Protein AF-A0A8S3VLL0-F1 (afdb_monomer)

Secondary structure (DSSP, 8-state):
--S-PEE-HHHHTT-PPTTT----EE---SS--SHHHHHHTHHHHHHHHHHHHT-HHHHHHTT---SSHHHHHHHHHH-TTS-HHHHHHHHHHHHHT-SS--TTHHHHHHHHHHHHHHTGGG-EE---SSS-GGGT-TTTTTS-EEEETTEEEEETTHHHHHHTT--S---HHHHHHHHHHHHHHHHHHHHHHH--

pLDDT: mean 72.3, std 14.03, range [38.84, 93.62]

Organism: Mytilus edulis (NCBI:txid6550)

Mean predicted aligned error: 12.49 Å

Nearest PDB structures (foldseek):
  1px5-assembly2_B  TM=6.588E-01  e=1.437E-03  Sus scrofa
  8x5i-assembly1_C  TM=2.390E-01  e=2.723E+00  Bacillus cereus VD045
  8tk0-assembly1_C  TM=2.442E-01  e=9.488E+00  Bacillus cereus

Structure (mmCIF, N/CA/C/O backbone):
data_AF-A0A8S3VLL0-F1
#
_entry.id   AF-A0A8S3VLL0-F1
#
loop_
_atom_site.group_PDB
_atom_site.id
_atom_site.type_symbol
_atom_site.label_atom_id
_atom_site.label_alt_id
_atom_site.label_comp_id
_atom_site.label_asym_id
_atom_site.label_entity_id
_atom_site.label_seq_id
_atom_site.pdbx_PDB_ins_code
_atom_site.Cartn_x
_atom_site.Cartn_y
_atom_site.Cartn_z
_atom_site.occupancy
_atom_site.B_iso_or_equiv
_atom_site.auth_seq_id
_atom_site.auth_comp_id
_atom_site.auth_asym_id
_atom_site.auth_atom_id
_atom_site.pdbx_PDB_model_num
ATOM 1 N N . MET A 1 1 ? -7.647 12.525 28.999 1.00 58.47 1 MET A N 1
ATOM 2 C CA . MET A 1 1 ? -8.287 13.676 28.308 1.00 58.47 1 MET A CA 1
ATOM 3 C C . MET A 1 1 ? -7.419 14.066 27.115 1.00 58.47 1 MET A C 1
ATOM 5 O O . MET A 1 1 ? -6.220 14.244 27.298 1.00 58.47 1 MET A O 1
ATOM 9 N N . PHE A 1 2 ? -7.982 14.080 25.901 1.00 59.56 2 PHE A N 1
ATOM 10 C CA . PHE A 1 2 ? -7.229 14.235 24.646 1.00 59.56 2 PHE A CA 1
ATOM 11 C C . PHE A 1 2 ? -6.596 15.626 24.525 1.00 59.56 2 PHE A C 1
ATOM 13 O O . PHE A 1 2 ? -7.244 16.614 24.860 1.00 59.56 2 PHE A O 1
ATOM 20 N N . ALA A 1 3 ? -5.363 15.719 24.019 1.00 54.59 3 ALA A N 1
ATOM 21 C CA . ALA A 1 3 ? -4.737 17.024 23.774 1.00 54.59 3 ALA A CA 1
ATOM 22 C C . ALA A 1 3 ? -5.114 17.613 22.405 1.00 54.59 3 ALA A C 1
ATOM 24 O O . ALA A 1 3 ? -5.208 18.828 22.263 1.00 54.59 3 ALA A O 1
ATOM 25 N N . TYR A 1 4 ? -5.305 16.761 21.396 1.00 58.84 4 TYR A N 1
ATOM 26 C CA . TYR A 1 4 ? -5.698 17.123 20.034 1.00 58.84 4 TYR A CA 1
ATOM 27 C C . TYR A 1 4 ? -6.117 15.857 19.268 1.00 58.84 4 TYR A C 1
ATOM 29 O O . TYR A 1 4 ? -5.793 14.744 19.679 1.00 58.84 4 TYR A O 1
ATOM 37 N N . CYS A 1 5 ? -6.847 16.022 18.164 1.00 65.38 5 CYS A N 1
ATOM 38 C CA . CYS A 1 5 ? -7.186 14.944 17.234 1.00 65.38 5 CYS A CA 1
ATOM 39 C C . CYS A 1 5 ? -6.287 15.053 15.999 1.00 65.38 5 CYS A C 1
ATOM 41 O O . CYS A 1 5 ? -6.195 16.122 15.392 1.00 65.38 5 CYS A O 1
ATOM 43 N N . LEU A 1 6 ? -5.610 13.964 15.641 1.00 65.81 6 LEU A N 1
ATOM 44 C CA . LEU A 1 6 ? -4.823 13.871 14.418 1.00 65.81 6 LEU A CA 1
ATOM 45 C C . LEU A 1 6 ? -5.608 13.129 13.346 1.00 65.81 6 LEU A C 1
ATOM 47 O O . LEU A 1 6 ? -6.233 12.102 13.607 1.00 65.81 6 LEU A O 1
ATOM 51 N N . LYS A 1 7 ? -5.493 13.614 12.112 1.00 68.50 7 LYS A N 1
ATOM 52 C CA . LYS A 1 7 ? -5.921 12.858 10.941 1.00 68.50 7 LYS A CA 1
ATOM 53 C C . LYS A 1 7 ? -4.902 11.746 10.686 1.00 68.50 7 LYS A C 1
ATOM 55 O O . LYS A 1 7 ? -3.727 12.033 10.469 1.00 68.50 7 LYS A O 1
ATOM 60 N N . GLY A 1 8 ? -5.347 10.501 10.721 1.00 63.47 8 GLY A N 1
ATOM 61 C CA . GLY A 1 8 ? -4.592 9.336 10.277 1.00 63.47 8 GLY A CA 1
ATOM 62 C C . GLY A 1 8 ? -4.978 8.928 8.856 1.00 63.47 8 GLY A C 1
ATOM 63 O O . GLY A 1 8 ? -5.761 9.604 8.181 1.00 63.47 8 GLY A O 1
ATOM 64 N N . GLY A 1 9 ? -4.441 7.793 8.413 1.00 68.81 9 GLY A N 1
ATOM 65 C CA . GLY A 1 9 ? -4.887 7.148 7.179 1.00 68.81 9 GLY A CA 1
ATOM 66 C C . GLY A 1 9 ? -4.714 7.994 5.922 1.00 68.81 9 GLY A C 1
ATOM 67 O O . GLY A 1 9 ? -3.926 8.943 5.876 1.00 68.81 9 GLY A O 1
ATOM 68 N N . SER A 1 10 ? -5.480 7.662 4.885 1.00 65.44 10 SER A N 1
ATOM 69 C CA . SER A 1 10 ? -5.424 8.371 3.603 1.00 65.44 10 SER A CA 1
ATOM 70 C C . SER A 1 10 ? -5.905 9.827 3.710 1.00 65.44 10 SER A C 1
ATOM 72 O O . SER A 1 10 ? -5.427 10.698 2.986 1.00 65.44 10 SER A O 1
ATOM 74 N N . VAL A 1 11 ? -6.794 10.140 4.660 1.00 66.12 11 VAL A N 1
ATOM 75 C CA . VAL A 1 11 ? -7.284 11.512 4.882 1.00 66.12 11 VAL A CA 1
ATOM 76 C C . VAL A 1 11 ? -6.211 12.399 5.512 1.00 66.12 11 VAL A C 1
ATOM 78 O O . VAL A 1 11 ? -6.037 13.540 5.091 1.00 66.12 11 VAL A O 1
ATOM 81 N N . GLY A 1 12 ? -5.452 11.886 6.483 1.00 57.12 12 GLY A N 1
ATOM 82 C CA . GLY A 1 12 ? -4.329 12.612 7.077 1.00 57.12 12 GLY A 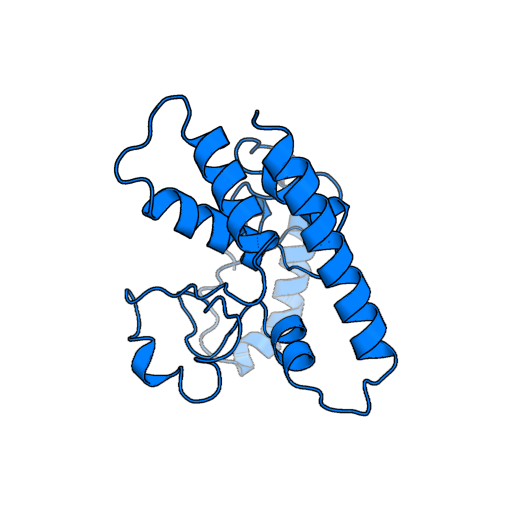CA 1
ATOM 83 C C . GLY A 1 12 ? -3.146 12.798 6.135 1.00 57.12 12 GLY A C 1
ATOM 84 O O . GLY A 1 12 ? -2.446 13.801 6.229 1.00 57.12 12 GLY A O 1
ATOM 85 N N . LYS A 1 13 ? -2.963 11.872 5.190 1.00 63.00 13 LYS A N 1
ATOM 86 C CA . LYS A 1 13 ? -1.906 11.924 4.169 1.00 63.00 13 LYS A CA 1
ATOM 87 C C . LYS A 1 13 ? -2.269 12.757 2.930 1.00 63.00 13 LYS A C 1
ATOM 89 O O . LYS A 1 13 ? -1.423 12.938 2.058 1.00 63.00 13 LYS A O 1
ATOM 94 N N . GLY A 1 14 ? -3.516 13.229 2.813 1.00 58.66 14 GLY A N 1
ATOM 95 C CA . GLY A 1 14 ? -4.003 13.934 1.618 1.00 58.66 14 GLY A CA 1
ATOM 96 C C . GLY A 1 14 ? -4.158 13.037 0.377 1.00 58.66 14 GLY A C 1
ATOM 97 O O . GLY A 1 14 ? -4.173 13.535 -0.751 1.00 58.66 14 GLY A O 1
ATOM 98 N N . THR A 1 15 ? -4.255 11.717 0.573 1.00 53.53 15 THR A N 1
ATOM 99 C CA . THR A 1 15 ? -4.453 10.688 -0.467 1.00 53.53 15 THR A CA 1
ATOM 100 C C . THR A 1 15 ? -5.879 10.137 -0.487 1.00 53.53 15 THR A C 1
ATOM 102 O O . THR A 1 15 ? -6.183 9.251 -1.282 1.00 53.53 15 THR A O 1
ATOM 105 N N . ALA A 1 16 ? -6.764 10.653 0.373 1.00 60.34 16 ALA A N 1
ATOM 106 C CA . ALA A 1 16 ? -8.148 10.210 0.451 1.00 60.34 16 ALA A CA 1
ATOM 107 C C . ALA A 1 16 ? -8.860 10.325 -0.898 1.00 60.34 16 ALA A C 1
ATOM 109 O O . ALA A 1 16 ? -8.771 11.328 -1.616 1.00 60.34 16 ALA A O 1
ATOM 110 N N . VAL A 1 17 ? -9.601 9.272 -1.210 1.00 56.09 17 VAL A N 1
ATOM 111 C CA . VAL A 1 17 ? -10.459 9.177 -2.377 1.00 56.09 17 VAL A CA 1
ATOM 112 C C . VAL A 1 17 ? -11.857 9.617 -1.967 1.00 56.09 17 VAL A C 1
ATOM 114 O O . VAL A 1 17 ? -12.457 9.075 -1.035 1.00 56.09 17 VAL A O 1
ATOM 117 N N . LEU A 1 18 ? -12.380 10.627 -2.662 1.00 52.47 18 LEU A N 1
ATOM 118 C CA . LEU A 1 18 ? -13.687 11.203 -2.365 1.00 52.47 18 LEU A CA 1
ATOM 119 C C . LEU A 1 18 ? -14.783 10.124 -2.409 1.00 52.47 18 LEU A C 1
ATOM 121 O O . LEU A 1 18 ? -15.009 9.513 -3.448 1.00 52.47 18 LEU A O 1
ATOM 125 N N . GLY A 1 19 ? -15.472 9.918 -1.282 1.00 54.06 19 GLY A N 1
ATOM 126 C CA . GLY A 1 19 ? -16.577 8.960 -1.162 1.00 54.06 19 GLY A CA 1
ATOM 127 C C . GLY A 1 19 ? -16.169 7.489 -1.016 1.00 54.06 19 GLY A C 1
ATOM 128 O O . GLY A 1 19 ? -17.055 6.651 -0.886 1.00 54.06 19 GLY A O 1
ATOM 129 N N . LEU A 1 20 ? -14.868 7.175 -1.019 1.00 55.09 20 LEU A N 1
ATOM 130 C CA . LEU A 1 20 ? -14.344 5.805 -0.892 1.00 55.09 20 LEU A CA 1
ATOM 131 C C . LEU A 1 20 ? -13.335 5.638 0.255 1.00 55.09 20 LEU A C 1
ATOM 133 O O . LEU A 1 20 ? -12.827 4.540 0.462 1.00 55.09 20 LEU A O 1
ATOM 137 N N . SER A 1 21 ? -13.002 6.711 0.975 1.00 58.75 21 SER A N 1
ATOM 138 C CA . SER A 1 21 ? -12.070 6.660 2.101 1.00 58.75 21 SER A CA 1
ATOM 139 C C . SER A 1 21 ? -12.775 6.875 3.429 1.00 58.75 21 SER A C 1
ATOM 141 O O . SER A 1 21 ? -13.484 7.867 3.609 1.00 58.75 21 SER A O 1
ATOM 143 N N . ASP A 1 22 ? -12.497 5.972 4.363 1.00 65.44 22 ASP A N 1
ATOM 144 C CA . ASP A 1 22 ? -12.800 6.162 5.773 1.00 65.44 22 ASP A CA 1
ATOM 145 C C . ASP A 1 22 ? -11.876 7.227 6.381 1.00 65.44 22 ASP A C 1
ATOM 147 O O . ASP A 1 22 ? -10.795 7.538 5.865 1.00 65.44 22 ASP A O 1
ATOM 151 N N . VAL A 1 23 ? -12.325 7.816 7.487 1.00 66.81 23 VAL A N 1
ATOM 152 C CA . VAL A 1 23 ? -11.536 8.777 8.256 1.00 66.81 23 VAL A CA 1
ATOM 153 C C . VAL A 1 23 ? -10.906 8.047 9.435 1.00 66.81 23 VAL A C 1
ATOM 155 O O . VAL A 1 23 ? -11.599 7.680 10.381 1.00 66.81 23 VAL A O 1
ATOM 158 N N . ASP A 1 24 ? -9.583 7.910 9.410 1.00 70.75 24 ASP A N 1
ATOM 159 C CA . ASP A 1 24 ? -8.824 7.460 10.573 1.00 70.75 24 ASP A CA 1
ATOM 160 C C . ASP A 1 24 ? -8.541 8.652 11.488 1.00 70.75 24 ASP A C 1
ATOM 162 O O . ASP A 1 24 ? -7.963 9.657 11.064 1.00 70.75 24 ASP A O 1
ATOM 166 N N . LEU A 1 25 ? -8.925 8.538 12.757 1.00 69.50 25 LEU A N 1
ATOM 167 C CA . LEU A 1 25 ? -8.649 9.540 13.781 1.00 69.50 25 LEU A CA 1
ATOM 168 C C . LEU A 1 25 ? -7.737 8.951 14.842 1.00 69.50 25 LEU A C 1
ATOM 170 O O . LEU A 1 25 ? -8.049 7.930 15.452 1.00 69.50 25 LEU A O 1
ATOM 174 N N . ILE A 1 26 ? -6.619 9.625 15.085 1.00 72.94 26 ILE A N 1
ATOM 175 C CA . ILE A 1 26 ? -5.699 9.262 16.155 1.00 72.94 26 ILE A CA 1
ATOM 176 C C . ILE A 1 26 ? -5.893 10.265 17.286 1.00 72.94 26 ILE A C 1
ATOM 178 O O . ILE A 1 26 ? -5.713 11.471 17.108 1.00 72.94 26 ILE A O 1
ATOM 182 N N . PHE A 1 27 ? -6.236 9.745 18.460 1.00 73.19 27 PHE A N 1
ATOM 183 C CA . PHE A 1 27 ? -6.414 10.519 19.680 1.00 73.19 27 PHE A CA 1
ATOM 184 C C . PHE A 1 27 ? -5.306 10.162 20.678 1.00 73.19 27 PHE A C 1
ATOM 186 O O . PHE A 1 27 ? -5.409 9.138 21.355 1.00 73.19 27 PHE A O 1
ATOM 193 N N . PRO A 1 28 ? -4.236 10.969 20.797 1.00 70.56 28 PRO A N 1
ATOM 194 C CA . PRO A 1 28 ? -3.207 10.739 21.801 1.00 70.56 28 PRO A CA 1
ATOM 195 C C . PRO A 1 28 ? -3.790 10.909 23.209 1.00 70.56 28 PRO A C 1
ATOM 197 O O . PRO A 1 28 ? -4.361 11.955 23.539 1.00 70.56 28 PRO A O 1
ATOM 200 N N . ILE A 1 29 ? -3.639 9.878 24.042 1.00 75.25 29 ILE A N 1
ATOM 201 C CA . ILE A 1 29 ? -4.087 9.879 25.437 1.00 75.25 29 ILE A CA 1
ATOM 202 C C . ILE A 1 29 ? -2.861 9.821 26.343 1.00 75.25 29 IL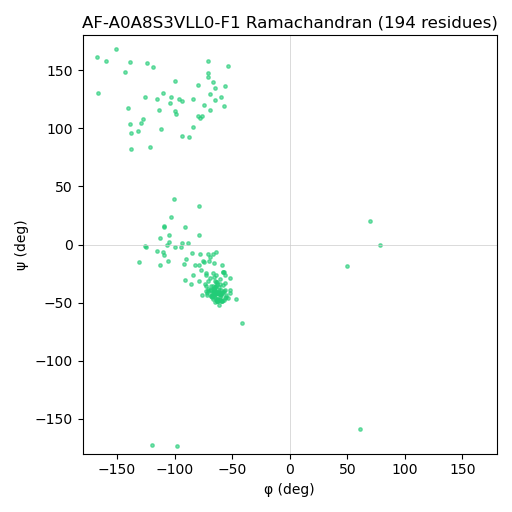E A C 1
ATOM 204 O O . ILE A 1 29 ? -2.120 8.844 26.332 1.00 75.25 29 ILE A O 1
ATOM 208 N N . TYR A 1 30 ? -2.646 10.878 27.124 1.00 72.69 30 TYR A N 1
ATOM 209 C CA . TYR A 1 30 ? -1.439 11.042 27.943 1.00 72.69 30 TYR A CA 1
ATOM 210 C C . TYR A 1 30 ? -1.588 10.490 29.368 1.00 72.69 30 TYR A C 1
ATOM 212 O O . TYR A 1 30 ? -0.596 10.270 30.054 1.00 72.69 30 TYR A O 1
ATOM 220 N N . ASP A 1 31 ? -2.819 10.256 29.826 1.00 75.00 31 ASP A N 1
ATOM 221 C CA . ASP A 1 31 ? -3.159 9.861 31.198 1.00 75.00 31 ASP A CA 1
ATOM 222 C C . ASP A 1 31 ? -3.499 8.365 31.341 1.00 75.00 31 ASP A C 1
ATOM 224 O O . ASP A 1 31 ? -4.231 7.966 32.256 1.00 75.00 31 ASP A O 1
ATOM 228 N N . ILE A 1 32 ? -2.992 7.541 30.418 1.00 78.00 32 ILE A N 1
ATOM 229 C CA . ILE A 1 32 ? -3.150 6.085 30.406 1.00 78.00 32 ILE A CA 1
ATOM 230 C C . ILE A 1 32 ? -1.769 5.452 30.276 1.00 78.00 32 ILE A C 1
ATOM 232 O O . ILE A 1 32 ? -1.147 5.497 29.220 1.00 78.00 32 ILE A O 1
ATOM 236 N N . THR A 1 33 ? -1.297 4.851 31.363 1.00 80.69 33 THR A N 1
ATOM 237 C CA . THR A 1 33 ? 0.030 4.223 31.436 1.00 80.69 33 THR A CA 1
ATOM 238 C C . THR A 1 33 ? -0.035 2.697 31.499 1.00 80.69 33 THR A C 1
ATOM 240 O O . THR A 1 33 ? 0.997 2.042 31.377 1.00 80.69 33 THR A O 1
ATOM 243 N N . THR A 1 34 ? -1.231 2.115 31.663 1.00 85.56 34 THR A N 1
ATOM 244 C CA . THR A 1 34 ? -1.447 0.660 31.731 1.00 85.56 34 THR A CA 1
ATOM 245 C C . THR A 1 34 ? -2.684 0.219 30.951 1.00 85.56 34 THR A C 1
ATOM 247 O O . THR A 1 34 ? -3.625 0.993 30.744 1.00 85.56 34 THR A O 1
ATOM 250 N N . VAL A 1 35 ? -2.703 -1.058 30.554 1.00 83.19 35 VAL A N 1
ATOM 251 C CA . VAL A 1 35 ? -3.835 -1.691 29.855 1.00 83.19 35 VAL A CA 1
ATOM 252 C C . VAL A 1 35 ? -5.082 -1.732 30.744 1.00 83.19 35 VAL A C 1
ATOM 254 O O . VAL A 1 35 ? -6.199 -1.558 30.263 1.00 83.19 35 VAL A O 1
ATOM 257 N N . GLU A 1 36 ? -4.916 -1.925 32.048 1.00 88.06 36 GLU A N 1
ATOM 258 C CA . GLU A 1 36 ? -6.012 -1.947 33.019 1.00 88.06 36 GLU A CA 1
ATOM 259 C C . GLU A 1 36 ? -6.679 -0.572 33.118 1.00 88.06 36 GLU A C 1
ATOM 261 O O . GLU A 1 36 ? -7.905 -0.478 33.062 1.00 88.06 36 GLU A O 1
ATOM 266 N N . THR A 1 37 ? -5.878 0.497 33.175 1.00 85.75 37 THR A N 1
ATOM 267 C CA . THR A 1 37 ? -6.385 1.878 33.202 1.00 85.75 37 THR A CA 1
ATOM 268 C C . THR A 1 37 ? -7.102 2.221 31.896 1.00 85.75 37 THR A C 1
ATOM 270 O O . THR A 1 37 ? -8.135 2.889 31.917 1.00 85.75 37 THR A O 1
ATOM 273 N N . LEU A 1 38 ? -6.602 1.721 30.757 1.00 83.19 38 LEU A N 1
ATOM 274 C CA . LEU A 1 38 ? -7.274 1.858 29.463 1.00 83.19 38 LEU A CA 1
ATOM 275 C C . LEU A 1 38 ? -8.655 1.197 29.471 1.00 83.19 38 LEU A C 1
ATOM 277 O O . LEU A 1 38 ? -9.628 1.806 29.037 1.00 83.19 38 LEU A O 1
ATOM 281 N N . LYS A 1 39 ? -8.749 -0.036 29.982 1.00 88.06 39 LYS A N 1
ATOM 282 C CA . LYS A 1 39 ? -10.017 -0.775 30.065 1.00 88.06 39 LYS A CA 1
ATOM 283 C C . LYS A 1 39 ? -11.029 -0.066 30.962 1.00 88.06 39 LYS A C 1
ATOM 285 O O . LYS A 1 39 ? -12.192 0.020 30.591 1.00 88.06 39 LYS A O 1
ATOM 290 N N . GLN A 1 40 ? -10.587 0.465 32.102 1.00 88.88 40 GLN A N 1
ATOM 291 C CA . GLN A 1 40 ? -11.448 1.194 33.040 1.00 88.88 40 GLN A CA 1
ATOM 292 C C . GLN A 1 40 ? -11.982 2.505 32.456 1.00 88.88 40 GLN A C 1
ATOM 294 O O . GLN A 1 40 ? -13.136 2.843 32.683 1.00 88.88 40 GLN A O 1
ATOM 299 N N . LYS A 1 41 ? -11.160 3.227 31.686 1.00 84.56 41 LYS A N 1
ATOM 300 C CA . LYS A 1 41 ? -11.535 4.511 31.073 1.00 84.56 41 LYS A CA 1
ATOM 301 C C . LYS A 1 41 ? -12.197 4.369 29.699 1.00 84.56 41 LYS A C 1
ATOM 303 O O . LYS A 1 41 ? -12.506 5.379 29.074 1.00 84.56 41 LYS A O 1
ATOM 308 N N . MET A 1 42 ? -12.391 3.148 29.198 1.00 85.94 42 MET A N 1
ATOM 309 C CA . MET A 1 42 ? -12.837 2.907 27.821 1.00 85.94 42 MET A CA 1
ATOM 310 C C . MET A 1 42 ? -14.183 3.574 27.511 1.00 85.94 42 MET A C 1
ATOM 312 O O . MET A 1 42 ? -14.345 4.148 26.436 1.00 85.94 42 MET A O 1
ATOM 316 N N . ASP A 1 43 ? -15.131 3.532 28.446 1.00 88.31 43 ASP A N 1
ATOM 317 C CA . ASP A 1 43 ? -16.464 4.107 28.240 1.00 88.31 43 ASP A CA 1
ATOM 318 C C . ASP A 1 43 ? -16.445 5.643 28.270 1.00 88.31 43 ASP A C 1
ATOM 320 O O . ASP A 1 43 ? -17.106 6.286 27.449 1.00 88.31 43 ASP A O 1
ATOM 324 N N . ASP A 1 44 ? -15.606 6.242 29.120 1.00 84.94 44 ASP A N 1
ATOM 325 C CA . ASP A 1 44 ? -15.381 7.692 29.149 1.00 84.94 44 ASP A CA 1
ATOM 326 C C . ASP A 1 44 ? -14.708 8.179 27.855 1.00 84.94 44 ASP A C 1
ATOM 328 O O . ASP A 1 44 ? -15.087 9.207 27.292 1.00 84.94 44 ASP A O 1
ATOM 332 N N . ILE A 1 45 ? -13.727 7.418 27.351 1.00 81.31 45 ILE A N 1
ATOM 333 C CA . ILE A 1 45 ? -13.024 7.689 26.087 1.00 81.31 45 ILE A CA 1
ATOM 334 C C . ILE A 1 45 ? -14.010 7.645 24.919 1.00 81.31 45 ILE A C 1
ATOM 336 O O . ILE A 1 45 ? -14.029 8.575 24.114 1.00 81.31 45 ILE A O 1
ATOM 340 N N . LYS A 1 46 ? -14.845 6.602 24.838 1.00 82.94 46 LYS A N 1
ATOM 341 C CA . LYS A 1 46 ? -15.885 6.480 23.805 1.00 82.94 46 LYS A CA 1
ATOM 342 C C . LYS A 1 46 ? -16.864 7.645 23.859 1.00 82.94 46 LYS A C 1
ATOM 344 O O . LYS A 1 46 ? -17.068 8.300 22.847 1.00 82.94 46 LYS A O 1
ATOM 349 N N . SER A 1 47 ? -17.377 7.965 25.046 1.00 81.94 47 SER A N 1
ATOM 350 C CA . SER A 1 47 ? -18.319 9.076 25.234 1.00 81.94 47 SER A CA 1
ATOM 351 C C . SER A 1 47 ? -17.716 10.420 24.811 1.00 81.94 47 SER A C 1
ATOM 353 O O . SER A 1 47 ? -18.387 11.248 24.193 1.00 81.94 47 SER A O 1
ATOM 355 N N . ALA A 1 48 ? -16.432 10.640 25.103 1.00 77.75 48 ALA A N 1
ATOM 356 C CA . ALA A 1 48 ? -15.720 11.838 24.676 1.00 77.75 48 ALA A CA 1
ATOM 357 C C . ALA A 1 48 ? -15.508 11.885 23.151 1.00 77.75 48 ALA A C 1
ATOM 359 O O . ALA A 1 48 ? -15.659 12.953 22.559 1.00 77.75 48 ALA A O 1
ATOM 360 N N . ILE A 1 49 ? -15.197 10.752 22.508 1.00 75.56 49 ILE A N 1
ATOM 361 C CA . ILE A 1 49 ? -15.090 10.655 21.042 1.00 75.56 49 ILE A CA 1
ATOM 362 C C . ILE A 1 49 ? -16.452 10.90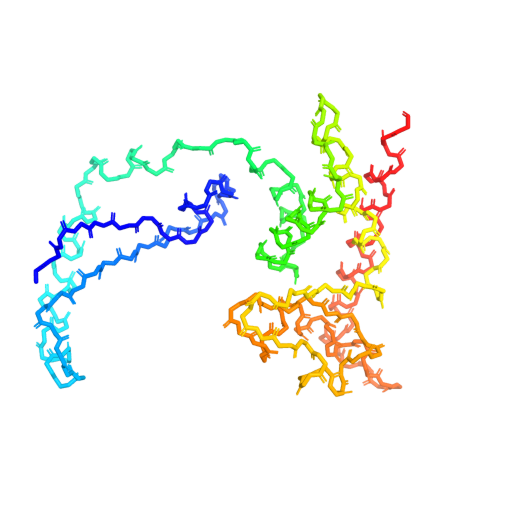4 20.386 1.00 75.56 49 ILE A C 1
ATOM 364 O O . ILE A 1 49 ? -16.525 11.707 19.461 1.00 75.56 49 ILE A O 1
ATOM 368 N N . ASP A 1 50 ? -17.529 10.292 20.883 1.00 80.62 50 ASP A N 1
ATOM 369 C CA . ASP A 1 50 ? -18.883 10.469 20.344 1.00 80.62 50 ASP A CA 1
ATOM 370 C C . ASP A 1 50 ? -19.325 11.936 20.413 1.00 80.62 50 ASP A C 1
ATOM 372 O O . ASP A 1 50 ? -19.846 12.481 19.440 1.00 80.62 50 ASP A O 1
ATOM 376 N N . SER A 1 51 ? -19.051 12.604 21.537 1.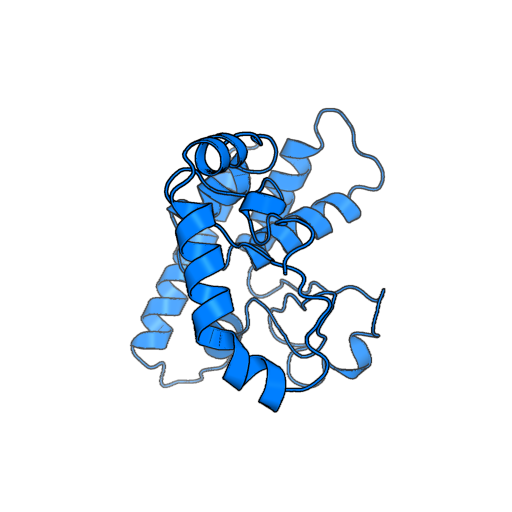00 75.69 51 SER A N 1
ATOM 377 C CA . SER A 1 51 ? -19.318 14.035 21.709 1.00 75.69 51 SER A CA 1
ATOM 378 C C . SER A 1 51 ? -18.538 14.895 20.705 1.00 75.69 51 SER A C 1
ATOM 380 O O . SER A 1 51 ? -19.105 15.796 20.087 1.00 75.69 51 SER A O 1
ATOM 382 N N . LEU A 1 52 ? -17.257 14.580 20.471 1.00 68.81 52 LEU A N 1
ATOM 383 C CA . LEU A 1 52 ? -16.431 15.267 19.473 1.00 68.81 52 LEU A CA 1
ATOM 384 C C . LEU A 1 52 ? -16.942 15.031 18.046 1.00 68.81 52 LEU A C 1
ATOM 386 O O . LEU A 1 52 ? -17.011 15.967 17.258 1.00 68.81 52 LEU A O 1
ATOM 390 N N . LEU A 1 53 ? -17.335 13.804 17.700 1.00 65.75 53 LEU A N 1
ATOM 391 C CA . LEU A 1 53 ? -17.832 13.470 16.361 1.00 65.75 53 LEU A CA 1
ATOM 392 C C . LEU A 1 53 ? -19.173 14.141 16.028 1.00 65.75 53 LEU A C 1
ATOM 394 O O . LEU A 1 53 ? -19.463 14.364 14.852 1.00 65.75 53 LEU A O 1
ATOM 398 N N . GLN A 1 54 ? -19.978 14.496 17.034 1.00 66.69 54 GLN A N 1
ATOM 399 C CA . GLN A 1 54 ? -21.208 15.266 16.828 1.00 66.69 54 GLN A CA 1
ATOM 400 C C . GLN A 1 54 ? -20.962 16.755 16.534 1.00 66.69 54 GLN A C 1
ATOM 402 O O . GLN A 1 54 ? -21.868 17.435 16.037 1.00 66.69 54 GLN A O 1
ATOM 407 N N . ASP A 1 55 ? -19.753 17.270 16.774 1.00 61.38 55 ASP A N 1
ATOM 408 C CA . ASP A 1 55 ? -19.408 18.651 16.451 1.00 61.38 55 ASP A CA 1
ATOM 409 C C . ASP A 1 55 ? -19.179 18.821 14.934 1.00 61.38 55 ASP A C 1
ATOM 411 O O . ASP A 1 55 ? -18.202 18.351 14.342 1.00 61.38 55 ASP A O 1
ATOM 415 N N . LYS A 1 56 ? -20.106 19.532 14.277 1.00 48.72 56 LYS A N 1
ATOM 416 C CA . LYS A 1 56 ? -20.142 19.741 12.816 1.00 48.72 56 LYS A CA 1
ATOM 417 C C . LYS A 1 56 ? -18.891 20.426 12.249 1.00 48.72 56 LYS A C 1
ATOM 419 O O . LYS A 1 56 ? -18.674 20.361 11.036 1.00 48.72 56 LYS A O 1
ATOM 424 N N . LEU A 1 57 ? -18.078 21.078 13.083 1.00 46.12 57 LEU A N 1
ATOM 425 C CA . LEU A 1 57 ? -16.830 21.721 12.660 1.00 46.12 57 LEU A CA 1
ATOM 426 C C . LEU A 1 57 ? -15.737 20.709 12.289 1.00 46.12 57 LEU A C 1
ATOM 428 O O . LEU A 1 57 ? -14.956 20.972 11.371 1.00 46.12 57 LEU A O 1
ATOM 432 N N . LEU A 1 58 ? -15.711 19.532 12.926 1.00 42.44 58 LEU A N 1
ATOM 433 C CA . LEU A 1 58 ? -14.720 18.492 12.634 1.00 42.44 58 LEU A CA 1
ATOM 434 C C . LEU A 1 58 ? -14.897 17.934 11.217 1.00 42.44 58 LEU A C 1
ATOM 436 O O . LEU A 1 58 ? -13.922 17.843 10.477 1.00 42.44 58 LEU A O 1
ATOM 440 N N . LEU A 1 59 ? -16.136 17.682 10.779 1.00 42.31 59 LEU A N 1
ATOM 441 C CA . LEU A 1 59 ? -16.445 17.168 9.434 1.00 42.31 59 LEU A CA 1
ATOM 442 C C . LEU A 1 59 ? -15.978 18.098 8.297 1.00 42.31 59 LEU A C 1
ATOM 444 O O . LEU A 1 59 ? -15.537 17.618 7.253 1.00 42.31 59 LEU A O 1
ATOM 448 N N . GLN A 1 60 ? -16.013 19.421 8.492 1.00 41.19 60 GLN A N 1
ATOM 449 C CA . GLN A 1 60 ? -15.544 20.387 7.485 1.00 41.19 60 GLN A CA 1
ATOM 450 C C . GLN A 1 60 ? -14.014 20.407 7.350 1.00 41.19 60 GLN A C 1
ATOM 452 O O . GLN A 1 60 ? -13.487 20.753 6.291 1.00 41.19 60 GLN A O 1
ATOM 457 N N . PHE A 1 61 ? -13.291 20.010 8.400 1.00 39.59 61 PHE A N 1
ATOM 458 C CA . PHE A 1 61 ? -11.831 20.030 8.439 1.00 39.59 61 PHE A CA 1
ATOM 459 C C . PHE A 1 61 ? -11.204 18.930 7.562 1.00 39.59 61 PHE A C 1
ATOM 461 O O . PHE A 1 61 ? -10.081 19.098 7.088 1.00 39.59 61 PHE A O 1
ATOM 468 N N . PHE A 1 62 ? -11.904 17.816 7.307 1.00 38.84 62 PHE A N 1
ATOM 469 C CA . PHE A 1 62 ? -11.373 16.652 6.576 1.00 38.84 62 PHE A CA 1
ATOM 470 C C . PHE A 1 62 ? -11.405 16.776 5.043 1.00 38.84 62 PHE A C 1
ATOM 472 O O . PHE A 1 62 ? -10.657 16.076 4.372 1.00 38.84 62 PHE A O 1
ATOM 479 N N . TYR A 1 63 ? -12.187 17.701 4.476 1.00 40.94 63 TYR A N 1
ATOM 480 C CA . TYR A 1 63 ? -12.446 17.775 3.025 1.00 40.94 63 TYR A CA 1
ATOM 481 C C . TYR A 1 63 ? -11.481 18.654 2.203 1.00 40.94 63 TYR A C 1
ATOM 483 O O . TYR A 1 63 ? -11.761 18.983 1.048 1.00 40.94 63 TYR A O 1
ATOM 491 N N . LYS A 1 64 ? -10.329 19.041 2.758 1.00 39.59 64 LYS A N 1
ATOM 492 C CA . LYS A 1 64 ? -9.328 19.870 2.066 1.00 39.59 64 LYS A CA 1
ATOM 493 C C . LYS A 1 64 ? -7.978 19.160 1.978 1.00 39.59 64 LYS A C 1
ATOM 495 O O . LYS A 1 64 ? -7.118 19.429 2.800 1.00 39.59 64 LYS A O 1
ATOM 500 N N . ASP A 1 65 ? -7.794 18.301 0.980 1.00 43.78 65 ASP A N 1
ATOM 501 C CA . ASP A 1 65 ? -6.504 18.152 0.289 1.00 43.78 65 ASP A CA 1
ATOM 502 C C . ASP A 1 65 ? -6.677 17.356 -1.013 1.00 43.78 65 ASP A C 1
ATOM 504 O O . ASP A 1 65 ? -7.364 16.339 -1.035 1.00 43.78 65 ASP A O 1
ATOM 508 N N . LYS A 1 66 ? -6.144 17.871 -2.132 1.00 47.59 66 LYS A N 1
ATOM 509 C CA . LYS A 1 66 ? -6.540 17.448 -3.497 1.00 47.59 66 LYS A CA 1
ATOM 510 C C . LYS A 1 66 ? -5.407 16.983 -4.418 1.00 47.59 66 LYS A C 1
ATOM 512 O O . LYS A 1 66 ? -5.701 16.617 -5.551 1.00 47.59 66 LYS A O 1
ATOM 517 N N . LYS A 1 67 ? -4.136 17.000 -4.003 1.00 45.62 67 LYS A N 1
ATOM 518 C CA . LYS A 1 67 ? -3.027 16.862 -4.972 1.00 45.62 67 LYS A CA 1
ATOM 519 C C . LYS A 1 67 ? -2.543 15.430 -5.243 1.00 45.62 67 LYS A C 1
ATOM 521 O O . LYS A 1 67 ? -2.219 15.145 -6.384 1.00 45.62 67 LYS A O 1
ATOM 526 N N . ASN A 1 68 ? -2.618 14.504 -4.283 1.00 46.94 68 ASN A N 1
ATOM 527 C CA . ASN A 1 68 ? -2.197 13.102 -4.493 1.00 46.94 68 ASN A CA 1
ATOM 528 C C . ASN A 1 68 ? -3.365 12.136 -4.780 1.00 46.94 68 ASN A C 1
ATOM 530 O O . ASN A 1 68 ? -3.165 10.944 -5.000 1.00 46.94 68 ASN A O 1
ATOM 534 N N . SER A 1 69 ? -4.596 12.653 -4.769 1.00 51.09 69 SER A N 1
ATOM 535 C CA . SER A 1 69 ? -5.831 11.865 -4.797 1.00 51.09 69 SER A CA 1
ATOM 536 C C . SER A 1 69 ? -6.130 11.249 -6.171 1.00 51.09 69 SER A C 1
ATOM 538 O O . SER A 1 69 ? -6.639 10.138 -6.220 1.00 51.09 69 SER A O 1
ATOM 540 N N . LEU A 1 70 ? -5.792 11.891 -7.299 1.00 51.09 70 LEU A N 1
ATOM 541 C CA . LEU A 1 70 ? -6.275 11.444 -8.620 1.00 51.09 70 LEU A CA 1
ATOM 542 C C . LEU A 1 70 ? -5.716 10.089 -9.089 1.00 51.09 70 LEU A C 1
ATOM 544 O O . LEU A 1 70 ? -6.495 9.261 -9.557 1.00 51.09 70 LEU A O 1
ATOM 548 N N . LEU A 1 71 ? -4.409 9.841 -8.948 1.00 53.59 71 LEU A N 1
ATOM 549 C CA . LEU A 1 71 ? -3.788 8.578 -9.380 1.00 53.59 71 LEU A CA 1
ATOM 550 C C . LEU A 1 71 ? -4.186 7.408 -8.468 1.00 53.59 71 LEU A C 1
ATOM 552 O O . LEU A 1 71 ? -4.481 6.311 -8.932 1.00 53.59 71 LEU A O 1
ATOM 556 N N . VAL A 1 72 ? -4.241 7.662 -7.158 1.00 52.75 72 VAL A N 1
ATOM 557 C CA . VAL A 1 72 ? -4.702 6.683 -6.166 1.00 52.75 72 VAL A CA 1
ATOM 558 C C . VAL A 1 72 ? -6.191 6.379 -6.380 1.00 52.75 72 VAL A C 1
ATOM 560 O O . VAL A 1 72 ? -6.586 5.220 -6.360 1.00 52.75 72 VAL A O 1
ATOM 563 N N . THR A 1 73 ? -7.011 7.388 -6.692 1.00 50.28 73 THR A N 1
ATOM 564 C CA . THR A 1 73 ? -8.440 7.222 -7.009 1.00 50.28 73 THR A CA 1
ATOM 565 C C . THR A 1 73 ? -8.660 6.394 -8.271 1.00 50.28 73 THR A C 1
ATOM 567 O O . THR A 1 73 ? -9.488 5.492 -8.241 1.00 50.28 73 THR A O 1
ATOM 570 N N . SER A 1 74 ? -7.949 6.664 -9.372 1.00 53.88 74 SER A N 1
ATOM 571 C CA . SER A 1 74 ? -8.170 5.943 -10.635 1.00 53.88 74 SER A CA 1
ATOM 572 C C . SER A 1 74 ? -7.772 4.470 -10.547 1.00 53.88 74 SER A C 1
ATOM 574 O O . SER A 1 74 ? -8.492 3.616 -11.055 1.00 53.88 74 SER A O 1
ATOM 576 N N . VAL A 1 75 ? -6.678 4.157 -9.843 1.00 56.75 75 VAL A N 1
ATOM 577 C CA . VAL A 1 75 ? -6.244 2.770 -9.622 1.00 56.75 75 VAL A CA 1
ATOM 578 C C . VAL A 1 75 ? -7.174 2.042 -8.642 1.00 56.75 75 VAL A C 1
ATOM 580 O O . VAL A 1 75 ? -7.555 0.903 -8.899 1.00 56.75 75 VAL A O 1
ATOM 583 N N . LEU A 1 76 ? -7.577 2.676 -7.534 1.00 52.12 76 LEU A N 1
ATOM 584 C CA . LEU A 1 76 ? -8.394 2.019 -6.501 1.00 52.12 76 LEU A CA 1
ATOM 585 C C . LEU A 1 76 ? -9.882 1.911 -6.854 1.00 52.12 76 LEU A C 1
ATOM 587 O O . LEU A 1 76 ? -10.528 0.953 -6.436 1.00 52.12 76 LEU A O 1
ATOM 591 N N . ALA A 1 77 ? -10.440 2.856 -7.618 1.00 53.09 77 ALA A N 1
ATOM 592 C CA . ALA A 1 77 ? -11.856 2.835 -7.993 1.00 53.09 77 ALA A CA 1
ATOM 593 C C . ALA A 1 77 ? -12.220 1.623 -8.868 1.00 53.09 77 ALA A C 1
ATOM 595 O O . ALA A 1 77 ? -13.366 1.176 -8.852 1.00 53.09 77 ALA A O 1
ATOM 596 N N . GLU A 1 78 ? -11.252 1.073 -9.608 1.00 56.56 78 GLU A N 1
ATOM 597 C CA . GLU A 1 78 ? -11.463 -0.064 -10.511 1.00 56.56 78 GLU A CA 1
ATOM 598 C C . GLU A 1 78 ? -10.898 -1.391 -9.969 1.00 56.56 78 GLU A C 1
ATOM 600 O O . GLU A 1 78 ? -11.270 -2.465 -10.459 1.00 56.56 78 GLU A O 1
ATOM 605 N N . HIS A 1 79 ? -10.051 -1.340 -8.929 1.00 60.88 79 HIS A N 1
ATOM 606 C CA . HIS A 1 79 ? -9.338 -2.501 -8.392 1.00 60.88 79 HIS A CA 1
ATOM 607 C C . HIS A 1 79 ? -9.324 -2.531 -6.858 1.00 60.88 79 HIS A C 1
ATOM 609 O O . HIS A 1 79 ? -8.422 -2.005 -6.212 1.00 60.88 79 HIS A O 1
ATOM 615 N N . THR A 1 80 ? -10.266 -3.265 -6.264 1.00 62.88 80 THR A N 1
ATOM 616 C CA . THR A 1 80 ? -10.338 -3.479 -4.805 1.00 62.88 80 THR A CA 1
ATOM 617 C C . THR A 1 80 ? -9.232 -4.386 -4.254 1.00 62.88 80 THR A C 1
ATOM 619 O O . THR A 1 80 ? -9.135 -4.556 -3.043 1.00 62.88 80 THR A O 1
ATOM 622 N N . ILE A 1 81 ? -8.431 -5.014 -5.124 1.00 70.94 81 ILE A N 1
ATOM 623 C CA . ILE A 1 81 ? -7.433 -6.016 -4.725 1.00 70.94 81 ILE A CA 1
ATOM 624 C C . ILE A 1 81 ? -6.103 -5.419 -4.273 1.00 70.94 81 ILE A C 1
ATOM 626 O O . ILE A 1 81 ? -5.379 -6.035 -3.498 1.00 70.94 81 ILE A O 1
ATOM 630 N N . ILE A 1 82 ? -5.772 -4.220 -4.752 1.00 72.44 82 ILE A N 1
ATOM 631 C CA . ILE A 1 82 ? -4.592 -3.488 -4.308 1.00 72.44 82 ILE A CA 1
ATOM 632 C C . ILE A 1 82 ? -5.025 -2.509 -3.223 1.00 72.44 82 ILE A C 1
ATOM 634 O O . ILE A 1 82 ? -5.921 -1.693 -3.421 1.00 72.44 82 ILE A O 1
ATOM 638 N N . LYS A 1 83 ?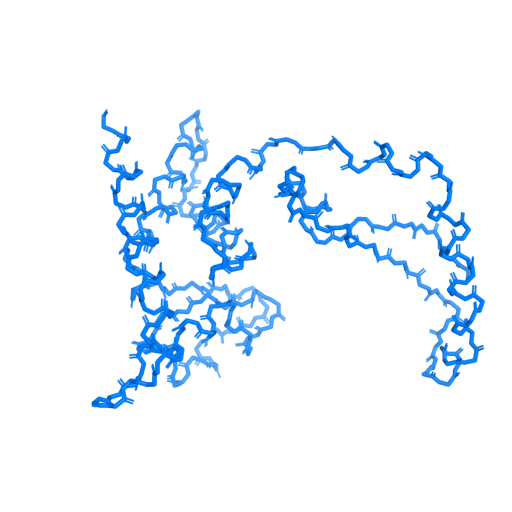 -4.375 -2.586 -2.061 1.00 77.88 83 LYS A N 1
ATOM 639 C CA . LYS A 1 83 ? -4.614 -1.647 -0.961 1.00 77.88 83 LYS A CA 1
ATOM 640 C C . LYS A 1 83 ? -4.040 -0.274 -1.319 1.00 77.88 83 LYS A C 1
ATOM 642 O O . LYS A 1 83 ? -2.992 -0.189 -1.960 1.00 77.88 83 LYS A O 1
ATOM 647 N N . SER A 1 84 ? -4.675 0.798 -0.843 1.00 73.38 84 SER A N 1
ATOM 648 C CA . SER A 1 84 ? -4.218 2.183 -1.061 1.00 73.38 84 SER A CA 1
ATOM 649 C C . SER A 1 84 ? -2.752 2.382 -0.680 1.00 73.38 84 SER A C 1
ATOM 651 O O . SER A 1 84 ? -1.991 2.969 -1.444 1.00 73.38 84 SER A O 1
ATOM 653 N N . ILE A 1 85 ? -2.334 1.791 0.441 1.00 79.50 85 ILE A N 1
ATOM 654 C CA . ILE A 1 85 ? -0.954 1.840 0.928 1.00 79.50 85 ILE A CA 1
ATOM 655 C C . ILE A 1 85 ? 0.060 1.281 -0.081 1.00 79.50 85 ILE A C 1
ATOM 657 O O . ILE A 1 85 ? 1.154 1.821 -0.204 1.00 79.50 85 ILE A O 1
ATOM 661 N N . ALA A 1 86 ? -0.294 0.252 -0.856 1.00 84.38 86 ALA A N 1
ATOM 662 C CA . ALA A 1 86 ? 0.596 -0.293 -1.877 1.00 84.38 86 ALA A CA 1
ATOM 663 C C . ALA A 1 86 ? 0.813 0.716 -3.015 1.00 84.38 86 ALA A C 1
ATOM 665 O O . ALA A 1 86 ? 1.943 0.910 -3.457 1.00 84.38 86 ALA A O 1
ATOM 666 N N . VAL A 1 87 ? -0.249 1.407 -3.448 1.00 80.12 87 VAL A N 1
ATOM 667 C CA . VAL A 1 87 ? -0.153 2.462 -4.472 1.00 80.12 87 VAL A CA 1
ATOM 668 C C . VAL A 1 87 ? 0.629 3.664 -3.943 1.00 80.12 87 VAL A C 1
ATOM 670 O O . VAL A 1 87 ? 1.502 4.168 -4.642 1.00 80.12 87 VAL A O 1
ATOM 673 N N . GLU A 1 88 ? 0.373 4.089 -2.702 1.00 78.25 88 GLU A N 1
ATOM 674 C CA . GLU A 1 88 ? 1.113 5.176 -2.041 1.00 78.25 88 GLU A CA 1
ATOM 675 C C . GLU A 1 88 ? 2.624 4.891 -2.015 1.00 78.25 88 GLU A C 1
ATOM 677 O O . GLU A 1 88 ? 3.428 5.746 -2.385 1.00 78.25 88 GLU A O 1
ATOM 682 N N . LEU A 1 89 ? 3.019 3.669 -1.645 1.00 84.12 89 LEU A N 1
ATOM 683 C CA . LEU A 1 89 ? 4.424 3.257 -1.604 1.00 84.12 89 LEU A CA 1
ATOM 684 C C . LEU A 1 89 ? 5.058 3.167 -3.001 1.00 84.12 89 LEU A C 1
ATOM 686 O O . LEU A 1 89 ? 6.217 3.548 -3.166 1.00 84.12 89 LEU A O 1
ATOM 690 N N . LEU A 1 90 ? 4.312 2.736 -4.024 1.00 84.69 90 LEU A N 1
ATOM 691 C CA . LEU A 1 90 ? 4.787 2.777 -5.413 1.00 84.69 90 LEU A CA 1
ATOM 692 C C . LEU A 1 90 ? 4.986 4.209 -5.915 1.00 84.69 90 LEU A C 1
ATOM 694 O O . LEU A 1 90 ? 5.949 4.464 -6.638 1.00 84.69 90 LEU A O 1
ATOM 698 N N . VAL A 1 91 ? 4.110 5.142 -5.533 1.00 80.88 91 VAL A N 1
ATOM 699 C CA . VAL A 1 91 ? 4.255 6.569 -5.856 1.00 80.88 91 VAL A CA 1
ATOM 700 C C . VAL A 1 91 ? 5.518 7.130 -5.213 1.00 80.88 91 VAL A C 1
ATOM 702 O O . VAL A 1 91 ? 6.317 7.747 -5.912 1.00 80.88 91 VAL A O 1
ATOM 705 N N . ILE A 1 92 ? 5.736 6.870 -3.918 1.00 80.25 92 ILE A N 1
ATOM 706 C CA . ILE A 1 92 ? 6.942 7.314 -3.203 1.00 80.25 92 ILE A CA 1
ATOM 707 C C . ILE A 1 92 ? 8.191 6.745 -3.873 1.00 80.25 92 ILE A C 1
ATOM 709 O O . ILE A 1 92 ? 9.096 7.502 -4.208 1.00 80.25 92 ILE A O 1
ATOM 713 N N . ARG A 1 93 ? 8.220 5.437 -4.153 1.00 87.12 93 ARG A N 1
ATOM 714 C CA . ARG A 1 93 ? 9.362 4.810 -4.825 1.00 87.12 93 ARG A CA 1
ATOM 715 C C . ARG A 1 93 ? 9.619 5.406 -6.210 1.00 87.12 93 ARG A C 1
ATOM 717 O O . ARG A 1 93 ? 10.762 5.661 -6.579 1.00 87.12 93 ARG A O 1
ATOM 724 N N . SER A 1 94 ? 8.552 5.640 -6.973 1.00 83.00 94 SER A N 1
ATOM 725 C CA . SER A 1 94 ? 8.635 6.238 -8.307 1.00 83.00 94 SER A CA 1
ATOM 726 C C . SER A 1 94 ? 9.142 7.678 -8.255 1.00 83.00 94 SER A C 1
ATOM 728 O O . SER A 1 94 ? 9.895 8.075 -9.139 1.00 83.00 94 SER A O 1
ATOM 730 N N . TRP A 1 95 ? 8.759 8.435 -7.222 1.00 80.38 95 TRP A N 1
ATOM 731 C CA . TRP A 1 95 ? 9.270 9.776 -6.948 1.00 80.38 95 TRP A CA 1
ATOM 732 C C . TRP A 1 95 ? 10.752 9.745 -6.557 1.00 80.38 95 TRP A C 1
ATOM 734 O O . TRP A 1 95 ? 11.529 10.522 -7.091 1.00 80.38 95 TRP A O 1
ATOM 744 N N . GLU A 1 96 ? 11.171 8.850 -5.659 1.00 84.00 96 GLU A N 1
ATOM 745 C CA . GLU A 1 96 ? 12.573 8.730 -5.219 1.00 84.00 96 GLU A CA 1
ATOM 746 C C . GLU A 1 96 ? 13.526 8.367 -6.359 1.00 84.00 96 GLU A C 1
ATOM 748 O O . GLU A 1 96 ? 14.652 8.856 -6.412 1.00 84.00 96 GLU A O 1
ATOM 753 N N . ASP A 1 97 ? 13.071 7.530 -7.291 1.00 84.00 97 ASP A N 1
ATOM 754 C CA . ASP A 1 97 ? 13.854 7.193 -8.474 1.00 84.00 97 ASP A CA 1
ATOM 755 C C . ASP A 1 97 ? 13.980 8.374 -9.464 1.00 84.00 97 ASP A C 1
ATOM 757 O O . ASP A 1 97 ? 14.795 8.316 -10.387 1.00 84.00 97 ASP A O 1
ATOM 761 N N . LEU A 1 98 ? 13.170 9.430 -9.314 1.00 78.25 98 LEU A N 1
ATOM 762 C CA . LEU A 1 98 ? 13.349 10.691 -10.028 1.00 78.25 98 LEU A CA 1
ATOM 763 C C . LEU A 1 98 ? 14.295 11.579 -9.215 1.00 78.25 98 LEU A C 1
ATOM 765 O O . LEU A 1 98 ? 13.877 12.348 -8.355 1.00 78.25 98 LEU A O 1
ATOM 769 N N . GLU A 1 99 ? 15.590 11.504 -9.523 1.00 68.56 99 GLU A N 1
ATOM 770 C CA . GLU A 1 99 ? 16.646 12.254 -8.822 1.00 68.56 99 GLU A CA 1
ATOM 771 C C . GLU A 1 99 ? 16.378 13.772 -8.726 1.00 68.56 99 GLU A C 1
ATOM 773 O O . GLU A 1 99 ? 16.835 14.428 -7.786 1.00 68.56 99 GLU A O 1
ATOM 778 N N . LYS A 1 100 ? 15.644 14.346 -9.694 1.00 74.75 100 LYS A N 1
ATOM 779 C CA . LYS A 1 100 ? 15.206 15.749 -9.696 1.00 74.75 100 LYS A CA 1
ATOM 780 C C . LYS A 1 100 ? 13.777 15.896 -10.223 1.00 74.75 100 LYS A C 1
ATOM 782 O O . LYS A 1 100 ? 13.551 15.639 -11.406 1.00 74.75 100 LYS A O 1
ATOM 787 N N . PRO A 1 101 ? 12.844 16.387 -9.395 1.00 69.44 101 PRO A N 1
ATOM 788 C CA . PRO A 1 101 ? 11.512 16.740 -9.854 1.00 69.44 101 PRO A CA 1
ATOM 789 C C . PRO A 1 101 ? 11.543 17.977 -10.768 1.00 69.44 101 PRO A C 1
ATOM 791 O O . PRO A 1 101 ? 12.102 19.013 -10.409 1.00 69.44 101 PRO A O 1
ATOM 794 N N . ASP A 1 102 ? 10.919 17.873 -11.936 1.00 76.94 102 ASP A N 1
ATOM 795 C CA . ASP A 1 102 ? 10.599 18.960 -12.864 1.00 76.94 102 ASP A CA 1
ATOM 796 C C . ASP A 1 102 ? 9.077 19.077 -13.103 1.00 76.94 102 ASP A C 1
ATOM 798 O O . ASP A 1 102 ? 8.282 18.421 -12.422 1.00 76.94 102 ASP A O 1
ATOM 802 N N . SER A 1 103 ? 8.660 19.928 -14.048 1.00 72.31 103 SER A N 1
ATOM 803 C CA . SER A 1 103 ? 7.244 20.167 -14.379 1.00 72.31 103 SER A CA 1
ATOM 804 C C . SER A 1 103 ? 6.477 18.908 -14.786 1.00 72.31 103 SER A C 1
ATOM 806 O O . SER A 1 103 ? 5.263 18.871 -14.613 1.00 72.31 103 SER A O 1
ATOM 808 N N . ASP A 1 104 ? 7.174 17.877 -15.267 1.00 75.00 104 ASP A N 1
ATOM 809 C CA . ASP A 1 104 ? 6.568 16.669 -15.832 1.00 75.00 104 ASP A CA 1
ATOM 810 C C . ASP A 1 104 ? 6.675 15.480 -14.859 1.00 75.00 104 ASP A C 1
ATOM 812 O O . ASP A 1 104 ? 6.377 14.335 -15.208 1.00 75.00 104 ASP A O 1
ATOM 816 N N . SER A 1 105 ? 7.120 15.729 -13.621 1.00 68.19 105 SER A N 1
ATOM 817 C CA . SER A 1 105 ? 7.322 14.690 -12.602 1.00 68.19 105 SER A CA 1
ATOM 818 C C . SER A 1 105 ? 6.058 13.893 -12.328 1.00 68.19 105 SER A C 1
ATOM 820 O O . SER A 1 105 ? 6.129 12.680 -12.183 1.00 68.19 105 SER A O 1
ATOM 822 N N . GLU A 1 106 ? 4.898 14.547 -12.286 1.00 66.94 106 GLU A N 1
ATOM 823 C CA . GLU A 1 106 ? 3.623 13.881 -12.006 1.00 66.94 106 GLU A CA 1
ATOM 824 C C . GLU A 1 106 ? 3.273 12.842 -13.084 1.00 66.94 106 GLU A C 1
ATOM 826 O O . GLU A 1 106 ? 2.868 11.720 -12.764 1.00 66.94 106 GLU A O 1
ATOM 831 N N . GLU A 1 107 ? 3.495 13.172 -14.360 1.00 68.81 107 GLU A N 1
ATOM 832 C CA . GLU A 1 107 ? 3.282 12.250 -15.477 1.00 68.81 107 GLU A CA 1
ATOM 833 C C . GLU A 1 107 ? 4.305 11.107 -15.449 1.00 68.81 107 GLU A C 1
ATOM 835 O O . GLU A 1 107 ? 3.938 9.936 -15.561 1.00 68.81 107 GLU A O 1
ATOM 840 N N . LYS A 1 108 ? 5.585 11.426 -15.213 1.00 77.44 108 LYS A N 1
ATOM 841 C CA . LYS A 1 108 ? 6.672 10.438 -15.101 1.00 77.44 108 LYS A CA 1
ATOM 842 C C . LYS A 1 108 ? 6.427 9.446 -13.962 1.00 77.44 108 LYS A C 1
ATOM 844 O O . LYS A 1 108 ? 6.612 8.243 -14.150 1.00 77.44 108 LYS A O 1
ATOM 849 N N . ILE A 1 109 ? 5.968 9.930 -12.809 1.00 77.81 109 ILE A N 1
ATOM 850 C CA . ILE A 1 109 ? 5.596 9.105 -11.652 1.00 77.81 109 ILE A CA 1
ATOM 851 C C . ILE A 1 109 ? 4.409 8.227 -11.996 1.00 77.81 109 ILE A C 1
ATOM 853 O O . ILE A 1 109 ? 4.472 7.021 -11.780 1.00 77.81 109 ILE A O 1
ATOM 857 N N . SER A 1 110 ? 3.354 8.805 -12.570 1.00 72.25 110 SER A N 1
ATOM 858 C CA . SER A 1 110 ? 2.159 8.052 -12.959 1.00 72.25 110 SER A CA 1
ATOM 859 C C . SER A 1 110 ? 2.521 6.922 -13.921 1.00 72.25 110 SER A C 1
ATOM 861 O O . SER A 1 110 ? 2.177 5.764 -13.686 1.00 72.25 110 SER A O 1
ATOM 863 N N . LYS A 1 111 ? 3.312 7.228 -14.954 1.00 78.06 111 LYS A N 1
ATOM 864 C CA . LYS A 1 111 ? 3.813 6.254 -15.926 1.00 78.06 111 LYS A CA 1
ATOM 865 C C . LYS A 1 111 ? 4.627 5.141 -15.266 1.00 78.06 111 LYS A C 1
ATOM 867 O O . LYS A 1 111 ? 4.448 3.975 -15.610 1.00 78.06 111 LYS A O 1
ATOM 872 N N . LYS A 1 112 ? 5.482 5.480 -14.300 1.00 84.12 112 LYS A N 1
ATOM 873 C CA . LYS A 1 112 ? 6.308 4.513 -13.572 1.00 84.12 112 LYS A CA 1
ATOM 874 C C . LYS A 1 112 ? 5.494 3.630 -12.623 1.00 84.12 112 LYS A C 1
ATOM 876 O O . LYS A 1 112 ? 5.715 2.422 -12.574 1.00 84.12 112 LYS A O 1
ATOM 881 N N . VAL A 1 113 ? 4.485 4.186 -11.953 1.00 81.81 113 VAL A N 1
ATOM 882 C CA . VAL A 1 113 ? 3.515 3.412 -11.163 1.00 81.81 113 VAL A CA 1
ATOM 883 C C . VAL A 1 113 ? 2.780 2.413 -12.057 1.00 81.81 113 VAL A C 1
ATOM 885 O O . VAL A 1 113 ? 2.752 1.225 -11.740 1.00 81.81 113 VAL A O 1
ATOM 888 N N . PHE A 1 114 ? 2.258 2.838 -13.213 1.00 80.12 114 PHE A N 1
ATOM 889 C CA . PHE A 1 114 ? 1.622 1.915 -14.161 1.00 80.12 114 PHE A CA 1
ATOM 890 C C . PHE A 1 114 ? 2.602 0.884 -14.734 1.00 80.12 114 PHE A C 1
ATOM 892 O O . PHE A 1 114 ? 2.218 -0.262 -14.959 1.00 80.12 114 PHE A O 1
ATOM 899 N N . GLU A 1 115 ? 3.877 1.236 -14.909 1.00 87.44 115 GLU A N 1
ATOM 900 C CA . GLU A 1 115 ? 4.915 0.281 -15.295 1.00 87.44 115 GLU A CA 1
ATOM 901 C C . GLU A 1 115 ? 5.169 -0.798 -14.226 1.00 87.44 115 GLU A C 1
ATOM 903 O O . GLU A 1 115 ? 5.360 -1.971 -14.569 1.00 87.44 115 GLU A O 1
ATOM 908 N N . HIS A 1 116 ? 5.146 -0.439 -12.941 1.00 88.31 116 HIS A N 1
ATOM 909 C CA . HIS A 1 116 ? 5.193 -1.418 -11.856 1.00 88.31 116 HIS A CA 1
ATOM 910 C C . HIS A 1 116 ? 3.958 -2.320 -11.885 1.00 88.31 116 HIS A C 1
ATOM 912 O O . HIS A 1 116 ? 4.091 -3.542 -11.870 1.00 88.31 116 HIS A O 1
ATOM 918 N N . LEU A 1 117 ? 2.765 -1.728 -12.000 1.00 85.00 117 LEU A N 1
ATOM 919 C CA . LEU A 1 117 ? 1.499 -2.462 -11.987 1.00 85.00 117 LEU A CA 1
ATOM 920 C C . LEU A 1 117 ? 1.357 -3.417 -13.181 1.00 85.00 117 LEU A C 1
ATOM 922 O O . LEU A 1 117 ? 0.967 -4.563 -12.975 1.00 85.00 117 LEU A O 1
ATOM 926 N N . ARG A 1 118 ? 1.738 -3.020 -14.407 1.00 83.69 118 ARG A N 1
ATOM 927 C CA . ARG A 1 118 ? 1.731 -3.930 -15.575 1.00 83.69 118 ARG A CA 1
ATOM 928 C C . ARG A 1 118 ? 2.703 -5.098 -15.392 1.00 83.69 118 ARG A C 1
ATOM 930 O O . ARG A 1 118 ? 2.421 -6.214 -15.819 1.00 83.69 118 ARG A O 1
ATOM 937 N N . ASN A 1 119 ? 3.828 -4.865 -14.715 1.00 87.00 119 ASN A N 1
ATOM 938 C CA . ASN A 1 119 ? 4.863 -5.860 -14.442 1.00 87.00 119 ASN A CA 1
ATOM 939 C C . ASN A 1 119 ? 4.751 -6.411 -13.016 1.00 87.00 119 ASN A C 1
ATOM 941 O O . ASN A 1 119 ? 5.775 -6.651 -12.377 1.00 87.00 119 ASN A O 1
ATOM 945 N N . PHE A 1 120 ? 3.524 -6.627 -12.526 1.00 85.50 120 PHE A N 1
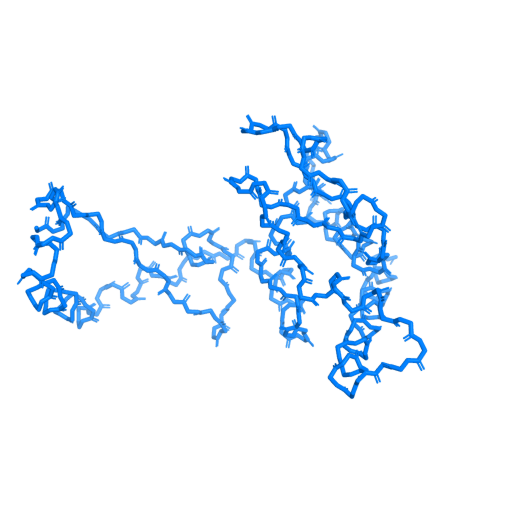ATOM 946 C CA . PHE A 1 120 ? 3.248 -6.928 -11.120 1.00 85.50 120 PHE A CA 1
ATOM 947 C C . PHE A 1 120 ? 4.175 -7.993 -10.515 1.00 85.50 120 PHE A C 1
ATOM 949 O O . PHE A 1 120 ? 4.761 -7.773 -9.462 1.00 85.50 120 PHE A O 1
ATOM 956 N N . GLY A 1 121 ? 4.394 -9.113 -11.215 1.00 85.31 121 GLY A N 1
ATOM 957 C CA . GLY A 1 121 ? 5.262 -10.209 -10.758 1.00 85.31 121 GLY A CA 1
ATOM 958 C C . GLY A 1 121 ? 6.752 -9.865 -10.596 1.00 85.31 121 GLY A C 1
ATOM 959 O O . GLY A 1 121 ? 7.510 -10.707 -10.130 1.00 85.31 121 GLY A O 1
ATOM 960 N N . LYS A 1 122 ? 7.184 -8.661 -10.988 1.00 89.19 122 LYS A N 1
ATOM 961 C CA . LYS A 1 122 ? 8.560 -8.153 -10.856 1.00 89.19 122 LYS A CA 1
ATOM 962 C C . LYS A 1 122 ? 8.678 -6.994 -9.859 1.00 89.19 122 LYS A C 1
ATOM 964 O O . LYS A 1 122 ? 9.741 -6.380 -9.778 1.00 89.19 122 LYS A O 1
ATOM 969 N N . ILE A 1 123 ? 7.603 -6.646 -9.147 1.00 91.44 123 ILE A N 1
ATOM 970 C CA . ILE A 1 123 ? 7.632 -5.575 -8.146 1.00 91.44 123 ILE A CA 1
ATOM 971 C C . ILE A 1 123 ? 8.485 -6.027 -6.959 1.00 91.44 123 ILE A C 1
ATOM 973 O O . ILE A 1 123 ? 8.107 -6.945 -6.244 1.00 91.44 123 ILE A O 1
ATOM 977 N N . HIS A 1 124 ? 9.602 -5.348 -6.719 1.00 92.75 124 HIS A N 1
ATOM 978 C CA . HIS A 1 124 ? 10.437 -5.540 -5.536 1.00 92.75 124 HIS A CA 1
ATOM 979 C C . HIS A 1 124 ? 10.751 -4.167 -4.946 1.00 92.75 124 HIS A C 1
ATOM 981 O O . HIS A 1 124 ? 11.620 -3.452 -5.447 1.00 92.75 124 HIS A O 1
ATOM 987 N N . VAL A 1 125 ? 9.998 -3.767 -3.921 1.00 93.31 125 VAL A N 1
ATOM 988 C CA . VAL A 1 125 ? 10.099 -2.434 -3.313 1.00 93.31 125 VAL A CA 1
ATOM 989 C C . VAL A 1 125 ? 10.327 -2.560 -1.812 1.00 93.31 125 VAL A C 1
ATOM 991 O O . VAL A 1 125 ? 9.591 -3.250 -1.108 1.00 93.31 125 VAL A O 1
ATOM 994 N N . SER A 1 126 ? 11.370 -1.894 -1.323 1.00 93.62 126 SER A N 1
ATOM 995 C CA . SER A 1 126 ? 11.753 -1.867 0.089 1.00 93.62 126 SER A CA 1
ATOM 996 C C . SER A 1 126 ? 12.633 -0.658 0.380 1.00 93.62 126 SER A C 1
ATOM 998 O O . SER A 1 126 ? 13.332 -0.172 -0.512 1.00 93.62 126 SER A O 1
ATOM 1000 N N . TRP A 1 127 ? 12.681 -0.253 1.644 1.00 92.50 127 TRP A N 1
ATOM 1001 C CA . TRP A 1 127 ? 13.555 0.807 2.138 1.00 92.50 127 TRP A CA 1
ATOM 1002 C C . TRP A 1 127 ? 14.517 0.252 3.181 1.00 92.50 127 TRP A C 1
ATOM 1004 O O . TRP A 1 127 ? 14.207 -0.723 3.859 1.00 92.50 127 TRP A O 1
ATOM 1014 N N . SER A 1 128 ? 15.688 0.877 3.315 1.00 89.38 128 SER A N 1
ATOM 1015 C CA . SER A 1 128 ? 16.704 0.480 4.298 1.00 89.38 128 SER A CA 1
ATOM 1016 C C . SER A 1 128 ? 16.868 1.476 5.451 1.00 89.38 128 SER A C 1
ATOM 1018 O O . SER A 1 128 ? 17.894 1.476 6.129 1.00 89.38 128 SER A O 1
ATOM 1020 N N . THR A 1 129 ? 15.895 2.374 5.632 1.00 87.81 129 THR A N 1
ATOM 1021 C CA . THR A 1 129 ? 15.966 3.476 6.604 1.00 87.81 129 THR A CA 1
ATOM 1022 C C . THR A 1 129 ? 15.914 2.974 8.046 1.00 87.81 129 THR A C 1
ATOM 1024 O O . THR A 1 129 ? 16.699 3.428 8.874 1.00 87.81 129 THR A O 1
ATOM 1027 N N . TYR A 1 130 ? 15.010 2.035 8.347 1.00 84.75 130 TYR A N 1
ATOM 1028 C CA . TYR A 1 130 ? 14.764 1.546 9.713 1.00 84.75 130 TYR A CA 1
ATOM 1029 C C . TYR A 1 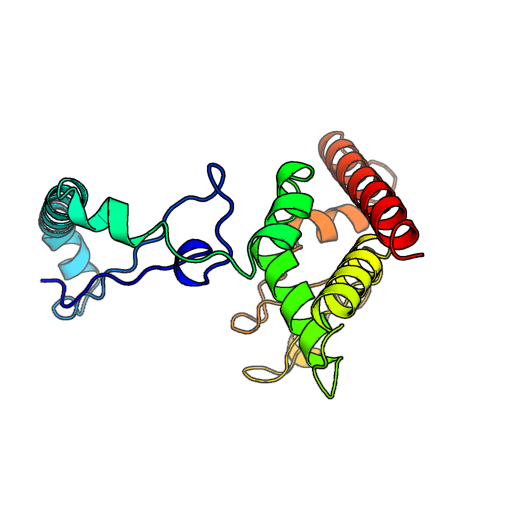130 ? 15.172 0.083 9.933 1.00 84.75 130 TYR A C 1
ATOM 1031 O O . TYR A 1 130 ? 15.353 -0.341 11.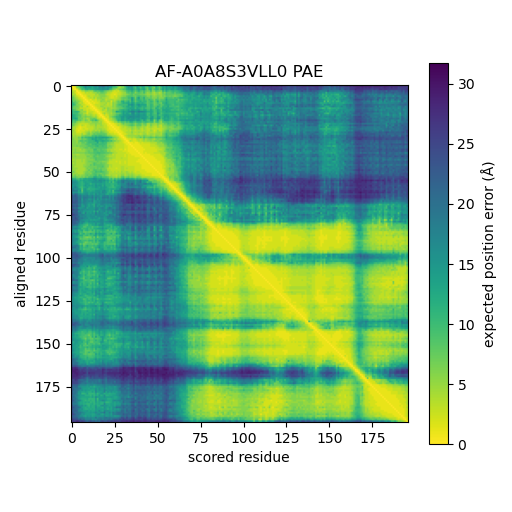071 1.00 84.75 130 TYR A O 1
ATOM 1039 N N . TYR A 1 131 ? 15.357 -0.684 8.860 1.00 88.44 131 TYR A N 1
ATOM 1040 C CA . TYR A 1 131 ? 15.827 -2.068 8.893 1.00 88.44 131 TYR A CA 1
ATOM 1041 C C . TYR A 1 131 ? 16.593 -2.397 7.608 1.00 88.44 131 TYR A C 1
ATOM 1043 O O . TYR A 1 131 ? 16.556 -1.633 6.649 1.00 88.44 131 TYR A O 1
ATOM 1051 N N . LYS A 1 132 ? 17.294 -3.535 7.564 1.00 90.38 132 LYS A N 1
ATOM 1052 C CA . LYS A 1 132 ? 17.943 -4.031 6.341 1.00 90.38 132 LYS A CA 1
ATOM 1053 C C . LYS A 1 132 ? 17.062 -5.109 5.702 1.00 90.38 132 LYS A C 1
ATOM 1055 O O . LYS A 1 132 ? 16.920 -6.168 6.302 1.00 90.38 132 LYS A O 1
ATOM 1060 N N . PRO A 1 133 ? 16.500 -4.899 4.497 1.00 87.06 133 PRO A N 1
ATOM 1061 C CA . PRO A 1 133 ? 15.591 -5.872 3.880 1.00 87.06 133 PRO A CA 1
ATOM 1062 C C . PRO A 1 133 ? 16.191 -7.276 3.716 1.00 87.06 133 PRO A C 1
ATOM 1064 O O . PRO A 1 133 ? 15.489 -8.270 3.868 1.00 87.06 133 PRO A O 1
ATOM 1067 N N . ALA A 1 134 ? 17.501 -7.372 3.467 1.00 87.06 134 ALA A N 1
ATOM 1068 C CA . ALA A 1 134 ? 18.204 -8.648 3.320 1.00 87.06 134 ALA A CA 1
ATOM 1069 C C . ALA A 1 134 ? 18.055 -9.583 4.537 1.00 87.06 134 ALA A C 1
ATOM 1071 O O . ALA A 1 134 ? 18.102 -10.798 4.365 1.00 87.06 134 ALA A O 1
ATOM 1072 N N . ASP A 1 135 ? 17.820 -9.030 5.729 1.00 87.69 135 ASP A N 1
ATOM 1073 C CA . ASP A 1 135 ? 17.647 -9.800 6.964 1.00 87.69 135 ASP A CA 1
ATOM 1074 C C . ASP A 1 135 ? 16.243 -10.443 7.070 1.00 87.69 135 ASP A C 1
ATOM 1076 O O . ASP A 1 135 ? 16.013 -11.242 7.970 1.00 87.69 135 ASP A O 1
ATOM 1080 N N . TYR A 1 136 ? 15.309 -10.108 6.165 1.00 82.88 136 TYR A N 1
ATOM 1081 C CA . TYR A 1 136 ? 13.894 -10.516 6.227 1.00 82.88 136 TYR A CA 1
ATOM 1082 C C . TYR A 1 136 ? 13.351 -11.102 4.911 1.00 82.88 136 TYR A C 1
ATOM 1084 O O . TYR A 1 136 ? 12.309 -11.753 4.899 1.00 82.88 136 TYR A O 1
ATOM 1092 N N . LEU A 1 137 ? 14.051 -10.912 3.788 1.00 79.88 137 LEU A N 1
ATOM 1093 C CA . LEU A 1 137 ? 13.578 -11.277 2.445 1.00 79.88 137 LEU A CA 1
ATOM 1094 C C . LEU A 1 137 ? 13.691 -12.776 2.087 1.00 79.88 137 LEU A C 1
ATOM 1096 O O . LEU A 1 137 ? 13.443 -13.131 0.932 1.00 79.88 137 LEU A O 1
ATOM 1100 N N . HIS A 1 138 ? 14.031 -13.658 3.034 1.00 72.56 138 HIS A N 1
ATOM 1101 C CA . HIS A 1 138 ? 14.379 -15.072 2.804 1.00 72.56 138 HIS A CA 1
ATOM 1102 C C . HIS A 1 138 ? 13.485 -15.787 1.768 1.00 72.56 138 HIS A C 1
ATOM 1104 O O . HIS A 1 138 ? 13.941 -16.091 0.666 1.00 72.56 138 HIS A O 1
ATOM 1110 N N . ASP A 1 139 ? 12.202 -15.986 2.087 1.00 69.62 139 ASP A N 1
ATOM 1111 C CA . ASP A 1 139 ? 11.282 -16.834 1.306 1.00 69.62 139 ASP A CA 1
ATOM 1112 C C . ASP A 1 139 ? 10.449 -16.067 0.262 1.00 69.62 139 ASP A C 1
ATOM 1114 O O . ASP A 1 139 ? 9.647 -16.652 -0.476 1.00 69.62 139 ASP A O 1
ATOM 1118 N N . ILE A 1 140 ? 10.614 -14.742 0.200 1.00 71.25 140 ILE A N 1
ATOM 1119 C CA . ILE A 1 140 ? 9.830 -13.855 -0.672 1.00 71.25 140 ILE A CA 1
ATOM 1120 C C . ILE A 1 140 ? 10.669 -13.160 -1.745 1.00 71.25 140 ILE A C 1
ATOM 1122 O O . ILE A 1 140 ? 10.091 -12.545 -2.630 1.00 71.25 140 ILE A O 1
ATOM 1126 N N . SER A 1 141 ? 12.000 -13.305 -1.732 1.00 73.38 141 SER A N 1
ATOM 1127 C CA . SER A 1 141 ? 12.910 -12.672 -2.708 1.00 73.38 141 SER A CA 1
ATOM 1128 C C . SER A 1 141 ? 12.622 -13.027 -4.174 1.00 73.38 141 SER A C 1
ATOM 1130 O O . SER A 1 141 ? 13.017 -12.294 -5.074 1.00 73.38 141 SER A O 1
ATOM 1132 N N . SER A 1 142 ? 11.972 -14.165 -4.431 1.00 75.25 142 SER A N 1
ATOM 1133 C CA . SER A 1 142 ? 11.587 -14.622 -5.773 1.00 75.25 142 SER A CA 1
ATOM 1134 C C . SER A 1 142 ? 10.165 -14.217 -6.181 1.00 75.25 142 SER A C 1
ATOM 1136 O O . SER A 1 142 ? 9.712 -14.585 -7.266 1.00 75.25 142 SER A O 1
ATOM 1138 N N . LYS A 1 143 ? 9.446 -13.497 -5.316 1.00 85.88 143 LYS A N 1
ATOM 1139 C CA . LYS A 1 143 ? 8.031 -13.146 -5.460 1.00 85.88 143 LYS A CA 1
ATOM 1140 C C . LYS A 1 143 ? 7.869 -11.629 -5.395 1.00 85.88 143 LYS A C 1
ATOM 1142 O O . LYS A 1 143 ? 8.681 -10.964 -4.755 1.00 85.88 143 LYS A O 1
ATOM 1147 N N . PRO A 1 144 ? 6.790 -11.068 -5.964 1.00 90.00 144 PRO A N 1
ATOM 1148 C CA . PRO A 1 144 ? 6.574 -9.640 -5.850 1.00 90.00 144 PRO A CA 1
ATOM 1149 C C . PRO A 1 144 ? 6.326 -9.231 -4.395 1.00 90.00 144 PRO A C 1
ATOM 1151 O O . PRO A 1 144 ? 5.529 -9.863 -3.694 1.00 90.00 144 PRO A O 1
ATOM 1154 N N . TYR A 1 145 ? 6.977 -8.158 -3.951 1.00 92.12 145 TYR A N 1
ATOM 1155 C CA . TYR A 1 145 ? 6.798 -7.586 -2.622 1.00 92.12 145 TYR A CA 1
ATOM 1156 C C . TYR A 1 145 ? 6.861 -6.057 -2.636 1.00 92.12 145 TYR A C 1
ATOM 1158 O O . TYR A 1 145 ? 7.607 -5.434 -3.396 1.00 92.12 145 TYR A O 1
ATOM 1166 N N . ILE A 1 146 ? 6.104 -5.466 -1.717 1.00 93.12 146 ILE A N 1
ATOM 1167 C CA . ILE A 1 146 ? 6.260 -4.082 -1.277 1.00 93.12 146 ILE A CA 1
ATOM 1168 C C . ILE A 1 146 ? 6.320 -4.154 0.247 1.00 93.12 146 ILE A C 1
ATOM 1170 O O . ILE A 1 146 ? 5.304 -4.425 0.887 1.00 93.12 146 ILE A O 1
ATOM 1174 N N . LEU A 1 147 ? 7.512 -3.998 0.822 1.00 92.00 147 LEU A N 1
ATOM 1175 C CA . LEU A 1 147 ? 7.669 -4.041 2.275 1.00 92.00 147 LEU A CA 1
ATOM 1176 C C . LEU A 1 147 ? 7.270 -2.705 2.893 1.00 92.00 147 LEU A C 1
ATOM 1178 O O . LEU A 1 147 ? 7.642 -1.641 2.391 1.00 92.00 147 LEU A O 1
ATOM 1182 N N . ASP A 1 148 ? 6.539 -2.777 4.000 1.00 89.50 148 ASP A N 1
ATOM 1183 C CA . ASP A 1 148 ? 6.233 -1.622 4.827 1.00 89.50 148 ASP A CA 1
ATOM 1184 C C . ASP A 1 148 ? 7.544 -0.994 5.346 1.00 89.50 148 ASP A C 1
ATOM 1186 O O . ASP A 1 148 ? 8.380 -1.698 5.926 1.00 89.50 148 ASP A O 1
ATOM 1190 N N . PRO A 1 149 ? 7.777 0.317 5.148 1.00 86.06 149 PRO A N 1
ATOM 1191 C CA . PRO A 1 149 ? 8.987 0.983 5.623 1.00 86.06 149 PRO A CA 1
ATOM 1192 C C . PRO A 1 149 ? 9.211 0.890 7.137 1.00 86.06 149 PRO A C 1
ATOM 1194 O O . PRO A 1 149 ? 10.354 1.037 7.574 1.00 86.06 149 PRO A O 1
ATOM 1197 N N . VAL A 1 150 ? 8.158 0.674 7.936 1.00 84.31 150 VAL A N 1
ATOM 1198 C CA . VAL A 1 150 ? 8.242 0.628 9.407 1.00 84.31 150 VAL A CA 1
ATOM 1199 C C . VAL A 1 150 ? 8.024 -0.764 10.004 1.00 84.31 150 VAL A C 1
ATOM 1201 O O . VAL A 1 150 ? 8.236 -0.936 11.203 1.00 84.31 150 VAL A O 1
ATOM 1204 N N . ASP A 1 151 ? 7.663 -1.759 9.190 1.00 87.12 151 ASP A N 1
ATOM 1205 C CA . ASP A 1 151 ? 7.501 -3.152 9.616 1.00 87.12 151 ASP A CA 1
ATOM 1206 C C . ASP A 1 151 ? 8.074 -4.125 8.562 1.00 87.12 151 ASP A C 1
ATOM 1208 O O . ASP A 1 151 ? 7.437 -4.379 7.536 1.00 87.12 151 ASP A O 1
ATOM 1212 N N . PRO A 1 152 ? 9.264 -4.715 8.792 1.00 85.88 152 PRO A N 1
ATOM 1213 C CA . PRO A 1 152 ? 9.917 -5.588 7.815 1.00 85.88 152 PRO A CA 1
ATOM 1214 C C . PRO A 1 152 ? 9.171 -6.898 7.532 1.00 85.88 152 PRO A C 1
ATOM 1216 O O . PRO A 1 152 ? 9.473 -7.561 6.539 1.00 85.88 152 PRO A O 1
ATOM 1219 N N . TYR A 1 153 ? 8.215 -7.289 8.380 1.00 87.00 153 TYR A N 1
ATOM 1220 C CA . TYR A 1 153 ? 7.416 -8.502 8.193 1.00 87.00 153 TYR A CA 1
ATOM 1221 C C . TYR A 1 153 ? 6.139 -8.246 7.387 1.00 87.00 153 TYR A C 1
ATOM 1223 O O . TYR A 1 153 ? 5.491 -9.189 6.924 1.00 87.00 153 TYR A O 1
ATOM 1231 N N . ASN A 1 154 ? 5.773 -6.978 7.190 1.00 89.31 154 ASN A N 1
ATOM 1232 C CA . ASN A 1 154 ? 4.554 -6.595 6.502 1.00 89.31 154 ASN A CA 1
ATOM 1233 C C . ASN A 1 154 ? 4.814 -6.359 5.007 1.00 89.31 154 ASN A C 1
ATOM 1235 O O . ASN A 1 154 ? 5.148 -5.257 4.570 1.00 89.31 154 ASN A O 1
ATOM 1239 N N . ASN A 1 155 ? 4.618 -7.398 4.191 1.00 90.56 155 ASN A N 1
ATOM 1240 C CA . ASN A 1 155 ? 4.450 -7.219 2.750 1.00 90.56 155 ASN A CA 1
ATOM 1241 C C . ASN A 1 155 ? 3.018 -6.737 2.469 1.00 90.56 155 ASN A C 1
ATOM 1243 O O . ASN A 1 155 ? 2.063 -7.517 2.566 1.00 90.56 155 ASN A O 1
ATOM 1247 N N . VAL A 1 156 ? 2.863 -5.473 2.069 1.00 88.94 156 VAL A N 1
ATOM 1248 C CA . VAL A 1 156 ? 1.540 -4.846 1.903 1.00 88.94 156 VAL A CA 1
ATOM 1249 C C . VAL A 1 156 ? 0.737 -5.407 0.722 1.00 88.94 156 VAL A C 1
ATOM 1251 O O . VAL A 1 156 ? -0.459 -5.140 0.613 1.00 88.94 156 VAL A O 1
ATOM 1254 N N . ILE A 1 157 ? 1.373 -6.213 -0.138 1.00 87.69 157 ILE A N 1
ATOM 1255 C CA . ILE A 1 157 ? 0.730 -6.968 -1.225 1.00 87.69 157 ILE A CA 1
ATOM 1256 C C . ILE A 1 157 ? 0.696 -8.486 -0.972 1.00 87.69 157 ILE A C 1
ATOM 1258 O O . ILE A 1 157 ? 0.428 -9.250 -1.896 1.00 87.69 157 ILE A O 1
ATOM 1262 N N . SER A 1 158 ? 0.935 -8.934 0.266 1.00 84.75 158 SER A N 1
ATOM 1263 C CA . SER A 1 158 ? 1.010 -10.357 0.652 1.00 84.75 158 SER A CA 1
ATOM 1264 C C . SER A 1 158 ? -0.193 -11.195 0.216 1.00 84.75 158 SER A C 1
ATOM 1266 O O . SER A 1 158 ? -0.002 -12.321 -0.243 1.00 84.75 158 SER A O 1
ATOM 1268 N N . GLU A 1 159 ? -1.407 -10.641 0.296 1.00 79.06 159 GLU A N 1
ATOM 1269 C CA . GLU A 1 159 ? -2.631 -11.289 -0.195 1.00 79.06 159 GLU A CA 1
ATOM 1270 C C . GLU A 1 159 ? -2.472 -11.717 -1.657 1.00 79.06 159 GLU A C 1
ATOM 1272 O O . GLU A 1 159 ? -2.725 -12.867 -1.984 1.00 79.06 159 GLU A O 1
ATOM 1277 N N . ILE A 1 160 ? -1.937 -10.846 -2.516 1.00 78.44 160 ILE A N 1
ATOM 1278 C CA . ILE A 1 160 ? -1.698 -11.145 -3.932 1.00 78.44 160 ILE A CA 1
ATOM 1279 C C . ILE A 1 160 ? -0.459 -12.037 -4.106 1.00 78.44 160 ILE A C 1
ATOM 1281 O O . ILE A 1 160 ? -0.485 -12.996 -4.878 1.00 78.44 160 ILE A O 1
ATOM 1285 N N . THR A 1 161 ? 0.630 -11.750 -3.384 1.00 77.56 161 THR A N 1
ATOM 1286 C CA . THR A 1 161 ? 1.902 -12.489 -3.467 1.00 77.56 161 THR A CA 1
ATOM 1287 C C . THR A 1 161 ? 1.728 -13.984 -3.191 1.00 77.56 161 THR A C 1
ATOM 1289 O O . THR A 1 161 ? 2.343 -14.816 -3.862 1.00 77.56 161 THR A O 1
ATOM 1292 N N . ASN A 1 162 ? 0.872 -14.345 -2.232 1.00 73.88 162 ASN A N 1
ATOM 1293 C CA . ASN A 1 162 ? 0.629 -15.738 -1.860 1.00 73.88 162 ASN A CA 1
ATOM 1294 C C . ASN A 1 162 ? -0.011 -16.550 -3.001 1.00 73.88 162 ASN A C 1
ATOM 1296 O O . ASN A 1 162 ? 0.306 -17.730 -3.160 1.00 73.88 162 ASN A O 1
ATOM 1300 N N . HIS A 1 163 ? -0.819 -15.917 -3.857 1.00 68.62 163 HIS A N 1
ATOM 1301 C CA . HIS A 1 163 ? -1.478 -16.574 -4.992 1.00 68.62 163 HIS A CA 1
ATOM 1302 C C . HIS A 1 163 ? -0.553 -16.839 -6.185 1.00 68.62 163 HIS A C 1
ATOM 1304 O O . HIS A 1 163 ? -0.791 -17.770 -6.952 1.00 68.62 163 HIS A O 1
ATOM 1310 N N . TYR A 1 164 ? 0.562 -16.112 -6.308 1.00 64.00 164 TYR A N 1
ATOM 1311 C CA . TYR A 1 164 ? 1.591 -16.416 -7.312 1.00 64.00 164 TYR A CA 1
ATOM 1312 C C . TYR A 1 164 ? 2.312 -17.759 -7.057 1.00 64.00 164 TYR A C 1
ATOM 1314 O O . TYR A 1 164 ? 3.081 -18.207 -7.904 1.00 64.00 164 TYR A O 1
ATOM 1322 N N . CYS A 1 165 ? 2.070 -18.420 -5.916 1.00 53.72 165 CYS A N 1
ATOM 1323 C CA . CYS A 1 165 ? 2.783 -19.629 -5.482 1.00 53.72 165 CYS A CA 1
ATOM 1324 C C . CYS A 1 165 ? 1.980 -20.938 -5.586 1.00 53.72 165 CYS A C 1
ATOM 1326 O O . CYS A 1 165 ? 2.506 -21.996 -5.240 1.00 53.72 165 CYS A O 1
ATOM 1328 N N . GLY A 1 166 ? 0.721 -20.898 -6.035 1.00 51.00 166 GLY A N 1
ATOM 1329 C CA . GLY A 1 166 ? -0.157 -22.072 -6.087 1.00 51.00 166 GLY A CA 1
ATOM 1330 C C . GLY A 1 166 ? 0.032 -22.917 -7.351 1.00 51.00 166 GLY A C 1
ATOM 1331 O O . GLY A 1 166 ? -0.500 -22.589 -8.409 1.00 51.00 166 GLY A O 1
ATOM 1332 N N . GLY A 1 167 ? 0.764 -24.030 -7.252 1.00 44.84 167 GLY A N 1
ATOM 1333 C CA . GLY A 1 167 ? 0.847 -25.041 -8.311 1.00 44.84 167 GLY A CA 1
ATOM 1334 C C . GLY A 1 167 ? -0.447 -25.852 -8.485 1.00 44.84 167 GLY A C 1
ATOM 1335 O O . GLY A 1 167 ? -1.109 -26.179 -7.507 1.0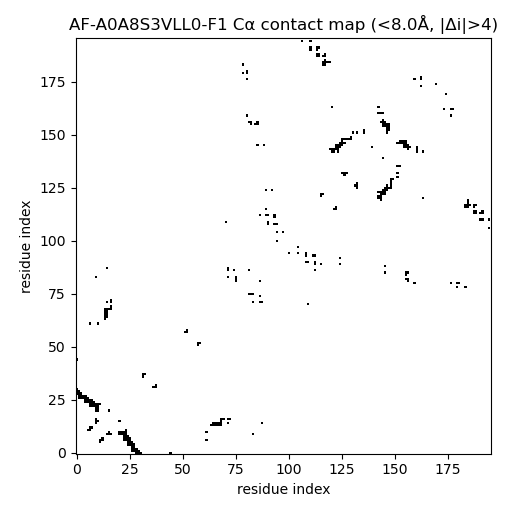0 44.84 167 GLY A O 1
ATOM 1336 N N . SER A 1 168 ? -0.760 -26.196 -9.742 1.00 44.06 168 SER A N 1
ATOM 1337 C CA . SER A 1 168 ? -1.656 -27.247 -10.293 1.00 44.06 168 SER A CA 1
ATOM 1338 C C . SER A 1 168 ? -3.102 -27.420 -9.791 1.00 44.06 168 SER A C 1
ATOM 1340 O O . SER A 1 168 ? -3.908 -28.025 -10.498 1.00 44.06 168 SER A O 1
ATOM 1342 N N . HIS A 1 169 ? -3.481 -26.895 -8.631 1.00 48.62 169 HIS A N 1
ATOM 1343 C CA . HIS A 1 169 ? -4.850 -26.904 -8.130 1.00 48.62 169 HIS A CA 1
ATOM 1344 C C . HIS A 1 169 ? -5.140 -25.542 -7.513 1.00 48.62 169 HIS A C 1
ATOM 1346 O O . HIS A 1 169 ? -4.977 -25.337 -6.319 1.00 48.62 169 HIS A O 1
ATOM 1352 N N . VAL A 1 170 ? -5.493 -24.590 -8.373 1.00 56.00 170 VAL A N 1
ATOM 1353 C CA . VAL A 1 170 ? -5.788 -23.207 -7.996 1.00 56.00 170 VAL A CA 1
ATOM 1354 C C . VAL A 1 170 ? -7.215 -23.175 -7.432 1.00 56.00 170 VAL A C 1
ATOM 1356 O O . VAL A 1 170 ? -8.154 -23.406 -8.209 1.00 56.00 170 VAL A O 1
ATOM 1359 N N . PRO A 1 171 ? -7.416 -22.938 -6.118 1.00 61.66 171 PRO A N 1
ATOM 1360 C CA . PRO A 1 171 ? -8.745 -22.746 -5.545 1.00 61.66 171 PRO A CA 1
ATOM 1361 C C . PRO A 1 171 ? -9.513 -21.651 -6.296 1.00 61.66 171 PRO A C 1
ATOM 1363 O O . PRO A 1 171 ? -8.926 -20.747 -6.886 1.00 61.66 171 PRO A O 1
ATOM 1366 N N . GLU A 1 172 ? -10.843 -21.695 -6.284 1.00 61.97 172 GLU A N 1
ATOM 1367 C CA . GLU A 1 172 ? -11.658 -20.718 -7.024 1.00 61.97 172 GLU A CA 1
ATOM 1368 C C . GLU A 1 172 ? -11.415 -19.266 -6.553 1.00 61.97 172 GLU A C 1
ATOM 1370 O O . GLU A 1 172 ? -11.459 -18.334 -7.357 1.00 61.97 172 GLU A O 1
ATOM 1375 N N . ALA A 1 173 ? -11.063 -19.084 -5.273 1.00 60.16 173 ALA A N 1
ATOM 1376 C CA . ALA A 1 173 ? -10.630 -17.806 -4.708 1.00 60.16 173 ALA A CA 1
ATOM 1377 C C . ALA A 1 173 ? -9.357 -17.271 -5.392 1.00 60.16 173 ALA A C 1
ATOM 1379 O O . ALA A 1 173 ? -9.319 -16.118 -5.816 1.00 60.16 173 ALA A O 1
ATOM 1380 N N . ASP A 1 174 ? -8.360 -18.127 -5.601 1.00 70.06 174 ASP A N 1
ATOM 1381 C CA . ASP A 1 174 ? -7.100 -17.777 -6.257 1.00 70.06 174 ASP A CA 1
ATOM 1382 C C . ASP A 1 174 ? -7.319 -17.427 -7.736 1.00 70.06 174 ASP A C 1
ATOM 1384 O O . ASP A 1 174 ? -6.709 -16.494 -8.256 1.00 70.06 174 ASP A O 1
ATOM 1388 N N . LYS A 1 175 ? -8.256 -18.100 -8.423 1.00 71.62 175 LYS A N 1
ATOM 1389 C CA . LYS A 1 175 ? -8.643 -17.722 -9.795 1.00 71.62 175 LYS A CA 1
ATOM 1390 C C . LYS A 1 175 ? -9.316 -16.353 -9.843 1.00 71.62 175 LYS A C 1
ATOM 1392 O O . LYS A 1 175 ? -9.056 -15.582 -10.768 1.00 71.62 175 LYS A O 1
ATOM 1397 N N . ALA A 1 176 ? -10.181 -16.045 -8.875 1.00 76.50 176 ALA A N 1
ATOM 1398 C CA . ALA A 1 176 ? -10.838 -14.745 -8.784 1.00 76.50 176 ALA A CA 1
ATOM 1399 C C . ALA A 1 176 ? -9.820 -13.623 -8.531 1.00 76.50 176 ALA A C 1
ATOM 1401 O O . ALA A 1 176 ? -9.877 -12.591 -9.202 1.00 76.50 176 ALA A O 1
ATOM 1402 N N . VAL A 1 177 ? -8.850 -13.859 -7.644 1.00 76.44 177 VAL A N 1
ATOM 1403 C CA . VAL A 1 177 ? -7.728 -12.947 -7.385 1.00 76.44 177 VAL A CA 1
ATOM 1404 C C . VAL A 1 177 ? -6.886 -12.756 -8.645 1.00 76.44 177 VAL A C 1
ATOM 1406 O O . VAL A 1 177 ? -6.711 -11.625 -9.095 1.00 76.44 177 VAL A O 1
ATOM 1409 N N . MET A 1 178 ? -6.447 -13.835 -9.295 1.00 80.31 178 MET A N 1
ATOM 1410 C CA . MET A 1 178 ? -5.632 -13.737 -10.511 1.00 80.31 178 MET A CA 1
ATOM 1411 C C . MET A 1 178 ? -6.375 -13.071 -11.673 1.00 80.31 178 MET A C 1
ATOM 1413 O O . MET A 1 178 ? -5.770 -12.342 -12.455 1.00 80.31 178 MET A O 1
ATOM 1417 N N . LYS A 1 179 ? -7.698 -13.239 -11.775 1.00 81.88 179 LYS A N 1
ATOM 1418 C CA . LYS A 1 179 ? -8.520 -12.495 -12.739 1.00 81.88 179 LYS A CA 1
ATOM 1419 C C . LYS A 1 179 ? -8.481 -10.988 -12.471 1.00 81.88 179 LYS A C 1
ATOM 1421 O O . LYS A 1 179 ? -8.404 -10.215 -13.424 1.00 81.88 179 LYS A O 1
ATOM 1426 N N . GLN A 1 180 ? -8.521 -10.568 -11.206 1.00 80.06 180 GLN A N 1
ATOM 1427 C CA . GLN A 1 180 ? -8.405 -9.156 -10.833 1.00 80.06 180 GLN A CA 1
ATOM 1428 C C . GLN A 1 180 ? -6.993 -8.611 -11.082 1.00 80.06 180 GLN A C 1
ATOM 1430 O O . GLN A 1 180 ? -6.874 -7.504 -11.600 1.00 80.06 180 GLN A O 1
ATOM 1435 N N . VAL A 1 181 ? -5.944 -9.398 -10.817 1.00 80.88 181 VAL A N 1
ATOM 1436 C CA . VAL A 1 181 ? -4.549 -9.035 -11.135 1.00 80.88 181 VAL A CA 1
ATOM 1437 C C . VAL A 1 181 ? -4.346 -8.876 -12.642 1.00 80.88 181 VAL A C 1
ATOM 1439 O O . VAL A 1 181 ? -3.831 -7.856 -13.085 1.00 80.88 181 VAL A O 1
ATOM 1442 N N . ASN A 1 182 ? -4.821 -9.825 -13.451 1.00 82.69 182 ASN A N 1
ATOM 1443 C CA . ASN A 1 182 ? -4.729 -9.733 -14.911 1.00 82.69 182 ASN A CA 1
ATOM 1444 C C . ASN A 1 182 ? -5.479 -8.508 -15.450 1.00 82.69 182 ASN A C 1
ATOM 1446 O O . ASN A 1 182 ? -5.007 -7.843 -16.372 1.00 82.69 182 ASN A O 1
ATOM 1450 N N . ARG A 1 183 ? -6.643 -8.194 -14.866 1.00 81.00 183 ARG A N 1
ATOM 1451 C CA . ARG A 1 183 ? -7.400 -6.988 -15.207 1.00 81.00 183 ARG A CA 1
ATOM 1452 C C . ARG A 1 183 ? -6.606 -5.727 -14.859 1.00 81.00 183 ARG A C 1
ATOM 1454 O O . ARG A 1 183 ? -6.433 -4.889 -15.730 1.00 81.00 183 ARG A O 1
ATOM 1461 N N . LEU A 1 184 ? -6.054 -5.642 -13.649 1.00 77.69 184 LEU A N 1
ATOM 1462 C CA . LEU A 1 184 ? -5.174 -4.550 -13.223 1.00 77.69 184 LEU A CA 1
ATOM 1463 C C . LEU A 1 184 ? -3.981 -4.370 -14.169 1.00 77.69 184 LEU A C 1
ATOM 1465 O O . LEU A 1 184 ? -3.686 -3.251 -14.569 1.00 77.69 184 LEU A O 1
ATOM 1469 N N . GLN A 1 185 ? -3.314 -5.455 -14.567 1.00 80.56 185 GLN A N 1
ATOM 1470 C CA . GLN A 1 185 ? -2.192 -5.391 -15.506 1.00 80.56 185 GLN A CA 1
ATOM 1471 C C . GLN A 1 185 ? -2.628 -4.891 -16.889 1.00 80.56 185 GLN A C 1
ATOM 1473 O O . GLN A 1 185 ? -1.941 -4.063 -17.483 1.00 80.56 185 GLN A O 1
ATOM 1478 N N . SER A 1 186 ? -3.775 -5.357 -17.390 1.00 78.25 186 SER A N 1
ATOM 1479 C CA . SER A 1 186 ? -4.352 -4.884 -18.654 1.00 78.25 186 SER A CA 1
ATOM 1480 C C . SER A 1 186 ? -4.732 -3.401 -18.589 1.00 78.25 186 SER A C 1
ATOM 1482 O O . SER A 1 186 ? -4.518 -2.662 -19.547 1.00 78.25 186 SER A O 1
ATOM 1484 N N . ASP A 1 187 ? -5.296 -2.951 -17.472 1.00 74.56 187 ASP A N 1
ATOM 1485 C CA . ASP A 1 187 ? -5.744 -1.571 -17.276 1.00 74.56 187 ASP A CA 1
ATOM 1486 C C . ASP A 1 187 ? -4.538 -0.638 -17.118 1.00 74.56 187 ASP A C 1
ATOM 1488 O O . ASP A 1 187 ? -4.478 0.412 -17.763 1.00 74.56 187 ASP A O 1
ATOM 1492 N N . ALA A 1 188 ? -3.509 -1.089 -16.397 1.00 71.88 188 ALA A N 1
ATOM 1493 C CA . ALA A 1 188 ? -2.216 -0.423 -16.315 1.00 71.88 188 ALA A CA 1
ATOM 1494 C C . ALA A 1 188 ? -1.514 -0.332 -17.678 1.00 71.88 188 ALA A C 1
ATOM 1496 O O . ALA A 1 188 ? -0.962 0.715 -17.998 1.00 71.88 188 ALA A O 1
ATOM 1497 N N . GLU A 1 189 ? -1.562 -1.375 -18.511 1.00 74.94 189 GLU A N 1
ATOM 1498 C CA . GLU A 1 189 ? -1.000 -1.345 -19.868 1.00 74.94 189 GLU A CA 1
ATOM 1499 C C . GLU A 1 189 ? -1.749 -0.348 -20.768 1.00 74.94 189 GLU A C 1
ATOM 1501 O O . GLU A 1 189 ? -1.129 0.400 -21.527 1.00 74.94 189 GLU A O 1
ATOM 1506 N N . ARG A 1 190 ? -3.084 -0.275 -20.665 1.00 71.94 190 ARG A N 1
ATOM 1507 C CA . ARG A 1 190 ? -3.887 0.731 -21.382 1.00 71.94 190 ARG A CA 1
ATOM 1508 C C . ARG A 1 190 ? -3.536 2.150 -20.939 1.00 71.94 190 ARG A C 1
ATOM 1510 O O . ARG A 1 190 ? -3.302 3.001 -21.794 1.00 71.94 190 ARG A O 1
ATOM 1517 N N . ALA A 1 191 ? -3.452 2.387 -19.630 1.00 66.25 191 ALA A N 1
ATOM 1518 C CA . ALA A 1 191 ? -3.050 3.678 -19.080 1.00 66.25 191 ALA A CA 1
ATOM 1519 C C . ALA A 1 191 ? -1.623 4.045 -19.514 1.00 66.25 191 ALA A C 1
ATOM 1521 O O . ALA A 1 191 ? -1.408 5.126 -20.055 1.00 66.25 191 ALA A O 1
ATOM 1522 N N . PHE A 1 192 ? -0.666 3.121 -19.387 1.00 66.31 192 PHE A N 1
ATOM 1523 C CA . PHE A 1 192 ? 0.725 3.310 -19.803 1.00 66.31 192 PHE A CA 1
ATOM 1524 C C . PHE A 1 192 ? 0.848 3.722 -21.278 1.00 66.31 192 PHE A C 1
ATOM 1526 O O . PHE A 1 192 ? 1.603 4.634 -21.610 1.00 66.31 192 PHE A O 1
ATOM 1533 N N . ASN A 1 193 ? 0.082 3.083 -22.166 1.00 70.50 193 ASN A N 1
ATOM 1534 C CA . ASN A 1 193 ? 0.097 3.384 -23.598 1.00 70.50 193 ASN A CA 1
ATOM 1535 C C . ASN A 1 193 ? -0.607 4.699 -23.969 1.00 70.50 193 ASN A C 1
ATOM 1537 O O . ASN A 1 193 ? -0.408 5.174 -25.086 1.00 70.50 193 ASN A O 1
ATOM 1541 N N . SER A 1 194 ? -1.404 5.280 -23.066 1.00 67.88 194 SER A N 1
ATOM 1542 C CA . SER A 1 194 ? -2.068 6.575 -23.277 1.00 67.88 194 SER A CA 1
ATOM 1543 C C . SER A 1 194 ? -1.146 7.782 -23.065 1.00 67.88 194 SER A C 1
ATOM 1545 O O . SER A 1 194 ? -1.433 8.851 -23.587 1.00 67.88 194 SER A O 1
ATOM 1547 N N . PHE A 1 195 ? -0.005 7.600 -22.388 1.00 60.38 195 PHE A N 1
ATOM 1548 C CA . PHE A 1 195 ? 1.060 8.607 -22.238 1.00 60.38 195 PHE A CA 1
ATOM 1549 C C . PHE A 1 195 ? 1.956 8.721 -23.497 1.00 60.38 195 PHE A C 1
ATOM 1551 O O . PHE A 1 195 ? 3.175 8.878 -23.379 1.00 60.38 195 PHE A O 1
ATOM 1558 N N . LYS A 1 196 ? 1.387 8.513 -24.693 1.00 53.12 196 LYS A N 1
ATOM 1559 C CA . LYS A 1 196 ? 2.069 8.591 -25.997 1.00 53.12 196 LYS A CA 1
ATOM 1560 C C . LYS A 1 196 ? 1.731 9.876 -26.730 1.00 53.12 196 LYS A C 1
ATOM 1562 O O . LYS A 1 196 ? 0.537 10.240 -26.734 1.00 53.12 196 LYS A O 1
#

InterPro domains:
  IPR018952 2'-5'-oligoadenylate synthetase 1, domain 2/C-terminal [PF10421] (57-160)
  IPR043519 Nucleotidyltransferase superfamily [SSF81301] (5-89)

Sequence (196 aa):
MFAYCLKGGSVGKGTAVLGLSDVDLIFPIYDITTVETLKQKMDDIKSAIDSLLQDKLLLQFFYKDKKNSLLVTSVLAEHTIIKSIAVELLVIRSWEDLEKPDSDSEEKISKKVFEHLRNFGKIHVSWSTYYKPADYLHDISSKPYILDPVDPYNNVISEITNHYCGGSHVPEADKAVMKQVNRLQSDAERAFNSFK

Radius of gyration: 20.1 Å; Cα contacts (8 Å, |Δi|>4): 199; chains: 1; bounding box: 39×49×59 Å

Foldseek 3Di:
DFPDKAWDDCLNVLQDAVPPDDTDIDTDDPPDDDPVSCVVCVVVVVVVVVVVVPPPVVVVVRPDHHDNHPLLNVLCVQAVLQDSVNLVQLLVVQLVVVVDDDPCSVVSSSLSSLVCLLVVQPADAEDPPAHDLVVQCVPPVNGHFHADHNHSPDGSNVVLRVLVPDPDDRPPVSVVSVVSSVVSNVVSVVVNVVSD

Solvent-accessible surface area (backbone atoms only — not comparable to full-atom values): 11537 Å² total; per-residue (Å²): 112,69,85,57,81,40,63,29,63,43,49,47,69,28,40,36,31,90,96,76,54,73,83,38,73,44,68,58,60,81,83,54,92,46,73,66,55,44,63,73,42,43,66,62,52,50,53,54,48,54,57,54,70,69,39,72,69,58,69,66,66,67,78,76,56,75,84,56,15,63,68,51,35,61,55,43,76,78,32,86,84,57,49,70,68,50,53,54,50,39,44,51,52,35,46,65,73,44,88,69,85,57,98,58,39,67,59,56,26,50,44,44,36,26,51,41,47,45,42,45,77,70,31,77,45,75,57,66,88,78,48,63,56,84,83,62,38,79,92,47,72,90,45,35,39,37,40,39,69,90,39,80,86,41,42,65,45,44,82,61,39,60,55,80,68,60,70,101,68,68,51,71,68,46,51,54,50,50,52,51,50,53,48,47,19,53,51,21,47,54,55,46,64,61,80,109